Protein AF-0000000083428119 (afdb_homodimer)

Structure (mmCIF, N/CA/C/O backbone):
data_AF-0000000083428119-model_v1
#
loop_
_entity.id
_entity.type
_entity.pdbx_description
1 polymer 'C-type lectin domain-containing protein'
#
loop_
_atom_site.group_PDB
_atom_site.id
_atom_site.type_symbol
_atom_site.label_atom_id
_atom_site.label_alt_id
_atom_site.label_comp_id
_atom_site.label_asym_id
_atom_site.label_entity_id
_atom_site.label_seq_id
_atom_site.pdbx_PDB_ins_code
_atom_site.Cartn_x
_atom_site.Cartn_y
_atom_site.Cartn_z
_atom_site.occupancy
_atom_site.B_iso_or_equiv
_atom_site.auth_seq_id
_atom_site.auth_comp_id
_atom_site.auth_asym_id
_atom_site.auth_atom_id
_atom_site.pdbx_PDB_model_num
ATOM 1 N N . MET A 1 1 ? 47.891 -7.153 -51.39 1 29.44 1 MET A N 1
ATOM 2 C CA . MET A 1 1 ? 46.555 -6.654 -51.075 1 29.44 1 MET A CA 1
ATOM 3 C C . MET A 1 1 ? 46.264 -6.783 -49.584 1 29.44 1 MET A C 1
ATOM 5 O O . MET A 1 1 ? 46.176 -7.895 -49.058 1 29.44 1 MET A O 1
ATOM 9 N N . GLN A 1 2 ? 46.667 -5.809 -48.78 1 27.41 2 GLN A N 1
ATOM 10 C CA . GLN A 1 2 ? 46.741 -5.679 -47.329 1 27.41 2 GLN A CA 1
ATOM 11 C C . GLN A 1 2 ? 45.351 -5.522 -46.718 1 27.41 2 GLN A C 1
ATOM 13 O O . GLN A 1 2 ? 44.6 -4.621 -47.096 1 27.41 2 GLN A O 1
ATOM 18 N N . LEU A 1 3 ? 44.71 -6.566 -46.275 1 24 3 LEU A N 1
ATOM 19 C CA . LEU A 1 3 ? 43.403 -6.64 -45.631 1 24 3 LEU A CA 1
ATOM 20 C C . LEU A 1 3 ? 43.394 -5.847 -44.328 1 24 3 LEU A C 1
ATOM 22 O O . LEU A 1 3 ? 44.191 -6.117 -43.427 1 24 3 LEU A O 1
ATOM 26 N N . ALA A 1 4 ? 43.087 -4.559 -44.446 1 28.58 4 ALA A N 1
ATOM 27 C CA . ALA A 1 4 ? 42.934 -3.679 -43.29 1 28.58 4 ALA A CA 1
ATOM 28 C C . ALA A 1 4 ? 41.959 -4.271 -42.276 1 28.58 4 ALA A C 1
ATOM 30 O O . ALA A 1 4 ? 40.848 -4.669 -42.633 1 28.58 4 ALA A O 1
ATOM 31 N N . ASP A 1 5 ? 42.485 -4.882 -41.256 1 26.41 5 ASP A N 1
ATOM 32 C CA . ASP A 1 5 ? 41.783 -5.447 -40.108 1 26.41 5 ASP A CA 1
ATOM 33 C C . ASP A 1 5 ? 40.985 -4.374 -39.37 1 26.41 5 ASP A C 1
ATOM 35 O O . ASP A 1 5 ? 41.564 -3.464 -38.772 1 26.41 5 ASP A O 1
ATOM 39 N N . PHE A 1 6 ? 39.995 -3.826 -40.019 1 27.94 6 PHE A N 1
ATOM 40 C CA . PHE A 1 6 ? 39.165 -2.865 -39.303 1 27.94 6 PHE A CA 1
ATOM 41 C C . PHE A 1 6 ? 38.643 -3.465 -38.002 1 27.94 6 PHE A C 1
ATOM 43 O O . PHE A 1 6 ? 37.817 -4.38 -38.022 1 27.94 6 PHE A O 1
ATOM 50 N N . GLY A 1 7 ? 39.489 -3.481 -36.994 1 26.85 7 GLY A N 1
ATOM 51 C CA . GLY A 1 7 ? 39.11 -3.807 -35.629 1 26.85 7 GLY A CA 1
ATOM 52 C C . GLY A 1 7 ? 37.923 -3.003 -35.131 1 26.85 7 GLY A C 1
ATOM 53 O O . GLY A 1 7 ? 38.009 -1.782 -34.99 1 26.85 7 GLY A O 1
ATOM 54 N N . MET A 1 8 ? 36.716 -3.285 -35.575 1 27.06 8 MET A N 1
ATOM 55 C CA . MET A 1 8 ? 35.516 -2.622 -35.073 1 27.06 8 MET A CA 1
ATOM 56 C C . MET A 1 8 ? 35.498 -2.611 -33.548 1 27.06 8 MET A C 1
ATOM 58 O O . MET A 1 8 ? 35.528 -3.668 -32.915 1 27.06 8 MET A O 1
ATOM 62 N N . SER A 1 9 ? 36.167 -1.632 -32.943 1 27.92 9 SER A N 1
ATOM 63 C CA . SER A 1 9 ? 36.054 -1.431 -31.502 1 27.92 9 SER A CA 1
ATOM 64 C C . SER A 1 9 ? 34.596 -1.293 -31.077 1 27.92 9 SER A C 1
ATOM 66 O O . SER A 1 9 ? 33.88 -0.418 -31.568 1 27.92 9 SER A O 1
ATOM 68 N N . HIS A 1 10 ? 33.875 -2.395 -30.903 1 27.09 10 HIS A N 1
ATOM 69 C CA . HIS A 1 10 ? 32.561 -2.354 -30.27 1 27.09 10 HIS A CA 1
ATOM 70 C C . HIS A 1 10 ? 32.608 -1.589 -28.952 1 27.09 10 HIS A C 1
ATOM 72 O O . HIS A 1 10 ? 33.193 -2.063 -27.975 1 27.09 10 HIS A O 1
ATOM 78 N N . GLU A 1 11 ? 32.727 -0.294 -29.038 1 27.39 11 GLU A N 1
ATOM 79 C CA . GLU A 1 11 ? 32.546 0.465 -27.805 1 27.39 11 GLU A CA 1
ATOM 80 C C . GLU A 1 11 ? 31.255 0.067 -27.096 1 27.39 11 GLU A C 1
ATOM 82 O O . GLU A 1 11 ? 30.168 0.174 -27.668 1 27.39 11 GLU A O 1
ATOM 87 N N . THR A 1 12 ? 31.313 -0.932 -26.289 1 24.17 12 THR A N 1
ATOM 88 C CA . THR A 1 12 ? 30.21 -1.343 -25.427 1 24.17 12 THR A CA 1
ATOM 89 C C . THR A 1 12 ? 29.671 -0.154 -24.636 1 24.17 12 THR A C 1
ATOM 91 O O . THR A 1 12 ? 30.436 0.578 -24.006 1 24.17 12 THR A O 1
ATOM 94 N N . PRO A 1 13 ? 28.612 0.41 -25.194 1 23.21 13 PRO A N 1
ATOM 95 C CA . PRO A 1 13 ? 28.073 1.582 -24.499 1 23.21 13 PRO A CA 1
ATOM 96 C C . PRO A 1 13 ? 28.064 1.416 -22.981 1 23.21 13 PRO A C 1
ATOM 98 O O . PRO A 1 13 ? 27.918 0.299 -22.48 1 23.21 13 PRO A O 1
ATOM 101 N N . ASN A 1 14 ? 28.881 2.108 -22.331 1 23.51 14 ASN A N 1
ATOM 102 C CA . ASN A 1 14 ? 28.988 2.31 -20.89 1 23.51 14 ASN A CA 1
ATOM 103 C C . ASN A 1 14 ? 27.617 2.484 -20.244 1 23.51 14 ASN A C 1
ATOM 105 O O . ASN A 1 14 ? 26.949 3.498 -20.457 1 23.51 14 ASN A O 1
ATOM 109 N N . LEU A 1 15 ? 26.799 1.426 -20.243 1 21.82 15 LEU A N 1
ATOM 110 C CA . LEU A 1 15 ? 25.507 1.299 -19.576 1 21.82 15 LEU A CA 1
ATOM 111 C C . LEU A 1 15 ? 25.544 1.942 -18.194 1 21.82 15 LEU A C 1
ATOM 113 O O . LEU A 1 15 ? 26.187 1.421 -17.279 1 21.82 15 LEU A O 1
ATOM 117 N N . PHE A 1 16 ? 25.557 3.24 -18.166 1 22.42 16 PHE A N 1
ATOM 118 C CA . PHE A 1 16 ? 25.489 4.088 -16.981 1 22.42 16 PHE A CA 1
ATOM 119 C C . PHE A 1 16 ? 24.343 3.659 -16.074 1 22.42 16 PHE A C 1
ATOM 121 O O . PHE A 1 16 ? 23.18 3.671 -16.485 1 22.42 16 PHE A O 1
ATOM 128 N N . ALA A 1 17 ? 24.484 2.749 -15.216 1 24.67 17 ALA A N 1
ATOM 129 C CA . ALA A 1 17 ? 23.693 2.256 -14.091 1 24.67 17 ALA A CA 1
ATOM 130 C C . ALA A 1 17 ? 23.124 3.411 -13.272 1 24.67 17 ALA A C 1
ATOM 132 O O . ALA A 1 17 ? 23.876 4.184 -12.673 1 24.67 17 ALA A O 1
ATOM 133 N N . GLN A 1 18 ? 22.254 4.215 -13.809 1 25.76 18 GLN A N 1
ATOM 134 C CA . GLN A 1 18 ? 21.637 5.338 -13.111 1 25.76 18 GLN A CA 1
ATOM 135 C C . GLN A 1 18 ? 21.034 4.896 -11.781 1 25.76 18 GLN A C 1
ATOM 137 O O . GLN A 1 18 ? 20.335 3.883 -11.716 1 25.76 18 GLN A O 1
ATOM 142 N N . LYS A 1 19 ? 21.583 5.291 -10.727 1 26.72 19 LYS A N 1
ATOM 143 C CA . LYS A 1 19 ? 21.444 4.989 -9.305 1 26.72 19 LYS A CA 1
ATOM 144 C C . LYS A 1 19 ? 20.011 5.214 -8.832 1 26.72 19 LYS A C 1
ATOM 146 O O . LYS A 1 19 ? 19.524 6.346 -8.824 1 26.72 19 LYS A O 1
ATOM 151 N N . ASN A 1 20 ? 19.02 4.612 -9.411 1 28.17 20 ASN A N 1
ATOM 152 C CA . ASN A 1 20 ? 17.634 4.673 -8.959 1 28.17 20 ASN A CA 1
ATOM 153 C C . ASN A 1 20 ? 17.533 4.544 -7.442 1 28.17 20 ASN A C 1
ATOM 155 O O . ASN A 1 20 ? 18.056 3.593 -6.859 1 28.17 20 ASN A O 1
ATOM 159 N N . ASP A 1 21 ? 17.55 5.656 -6.847 1 30.46 21 ASP A N 1
ATOM 160 C CA . ASP A 1 21 ? 17.631 5.895 -5.409 1 30.46 21 ASP A CA 1
ATOM 161 C C . ASP A 1 21 ? 16.692 4.965 -4.644 1 30.46 21 ASP A C 1
ATOM 163 O O . ASP A 1 21 ? 16.409 5.192 -3.466 1 30.46 21 ASP A O 1
ATOM 167 N N . LEU A 1 22 ? 15.661 4.342 -5.168 1 32.51 22 LEU A N 1
ATOM 168 C CA . LEU A 1 22 ? 14.725 3.502 -4.427 1 32.51 22 LEU A CA 1
ATOM 169 C C . LEU A 1 22 ? 15.47 2.511 -3.539 1 32.51 22 LEU A C 1
ATOM 171 O O . LEU A 1 22 ? 15.005 2.18 -2.446 1 32.51 22 LEU A O 1
ATOM 175 N N . GLY A 1 23 ? 16.336 1.591 -4.115 1 34.39 23 GLY A N 1
ATOM 176 C CA . GLY A 1 23 ? 16.514 0.322 -3.428 1 34.39 23 GLY A CA 1
ATOM 177 C C . GLY A 1 23 ? 17.367 0.434 -2.179 1 34.39 23 GLY A C 1
ATOM 178 O O . GLY A 1 23 ? 18.499 -0.054 -2.147 1 34.39 23 GLY A O 1
ATOM 179 N N . LYS A 1 24 ? 17.66 1.569 -1.614 1 37.86 24 LYS A N 1
ATOM 180 C CA . LYS A 1 24 ? 18.426 1.319 -0.397 1 37.86 24 LYS A CA 1
ATOM 181 C C . LYS A 1 24 ? 17.619 0.492 0.6 1 37.86 24 LYS A C 1
ATOM 183 O O . LYS A 1 24 ? 16.447 0.779 0.848 1 37.86 24 LYS A O 1
ATOM 188 N N . CYS A 1 25 ? 17.743 -0.799 0.546 1 45.62 25 CYS A N 1
ATOM 189 C CA . CYS A 1 25 ? 17.169 -1.472 1.706 1 45.62 25 CYS A CA 1
ATOM 190 C C . CYS A 1 25 ? 17.474 -0.705 2.987 1 45.62 25 CYS A C 1
ATOM 192 O O . CYS A 1 25 ? 18.64 -0.515 3.339 1 45.62 25 CYS A O 1
ATOM 194 N N . VAL A 1 26 ? 16.854 0.504 3.23 1 42.66 26 VAL A N 1
ATOM 195 C CA . VAL A 1 26 ? 17.206 1.087 4.521 1 42.66 26 VAL A CA 1
ATOM 196 C C . VAL A 1 26 ? 17.645 -0.014 5.483 1 42.66 26 VAL A C 1
ATOM 198 O O . VAL A 1 26 ? 18.78 -0.492 5.414 1 42.66 26 VAL A O 1
ATOM 201 N N . SER A 1 27 ? 16.613 -0.214 6.589 1 41.93 27 SER A N 1
ATOM 202 C CA . SER A 1 27 ? 16.998 -1.072 7.705 1 41.93 27 SER A CA 1
ATOM 203 C C . SER A 1 27 ? 17.503 -2.425 7.214 1 41.93 27 SER A C 1
ATOM 205 O O . SER A 1 27 ? 17.634 -2.644 6.008 1 41.93 27 SER A O 1
ATOM 207 N N . SER A 1 28 ? 16.938 -3.586 8.037 1 48.4 28 SER A N 1
ATOM 208 C CA . SER A 1 28 ? 17.569 -4.895 8.176 1 48.4 28 SER A CA 1
ATOM 209 C C . SER A 1 28 ? 17.362 -5.743 6.926 1 48.4 28 SER A C 1
ATOM 211 O O . SER A 1 28 ? 16.28 -6.298 6.717 1 48.4 28 SER A O 1
ATOM 213 N N . CYS A 1 29 ? 17.935 -5.321 5.795 1 59.14 29 CYS A N 1
ATOM 214 C CA . CYS A 1 29 ? 18.085 -6.258 4.688 1 59.14 29 CYS A CA 1
ATOM 215 C C . CYS A 1 29 ? 18.152 -7.694 5.195 1 59.14 29 CYS A C 1
ATOM 217 O O . CYS A 1 29 ? 18.047 -8.639 4.411 1 59.14 29 CYS A O 1
ATOM 219 N N . GLY A 1 30 ? 18.261 -7.629 6.48 1 68.46 30 GLY A N 1
ATOM 220 C CA . GLY A 1 30 ? 18.425 -8.957 7.05 1 68.46 30 GLY A CA 1
ATOM 221 C C . GLY A 1 30 ? 17.183 -9.819 6.921 1 68.46 30 GLY A C 1
ATOM 222 O O . GLY A 1 30 ? 17.271 -11.049 6.93 1 68.46 30 GLY A O 1
ATOM 223 N N . ASP A 1 31 ? 16.069 -9.132 6.641 1 81.49 31 ASP A N 1
ATOM 224 C CA . ASP A 1 31 ? 14.829 -9.894 6.532 1 81.49 31 ASP A CA 1
ATOM 225 C C . ASP A 1 31 ? 14.621 -10.405 5.108 1 81.49 31 ASP A C 1
ATOM 227 O O . ASP A 1 31 ? 13.657 -11.122 4.835 1 81.49 31 ASP A O 1
ATOM 231 N N . PHE A 1 32 ? 15.54 -10.05 4.3 1 89.63 32 PHE A N 1
ATOM 232 C CA . PHE A 1 32 ? 15.428 -10.442 2.9 1 89.63 32 PHE A CA 1
ATOM 233 C C . PHE A 1 32 ? 16.605 -11.316 2.486 1 89.63 32 PHE A C 1
ATOM 235 O O . PHE A 1 32 ? 17.575 -10.826 1.904 1 89.63 32 PHE A O 1
ATOM 242 N N . PRO A 1 33 ? 16.466 -12.589 2.614 1 88.83 33 PRO A N 1
ATOM 243 C CA . PRO A 1 33 ? 17.619 -13.487 2.52 1 88.83 33 PRO A CA 1
ATOM 244 C C . PRO A 1 33 ? 17.994 -13.817 1.077 1 88.83 33 PRO A C 1
ATOM 246 O O . PRO A 1 33 ? 19.069 -14.367 0.824 1 88.83 33 PRO A O 1
ATOM 249 N N . ILE A 1 34 ? 17.139 -13.545 0.123 1 89.68 34 ILE A N 1
ATOM 250 C CA . ILE A 1 34 ? 17.406 -13.939 -1.256 1 89.68 34 ILE A CA 1
ATOM 251 C C . ILE A 1 34 ? 17.805 -12.713 -2.075 1 89.68 34 ILE A C 1
ATOM 253 O O . ILE A 1 34 ? 17.069 -11.725 -2.124 1 89.68 34 ILE A O 1
ATOM 257 N N . LYS A 1 35 ? 18.891 -12.779 -2.688 1 86.21 35 LYS A N 1
ATOM 258 C CA . LYS A 1 35 ? 19.341 -11.681 -3.539 1 86.21 35 LYS A CA 1
ATOM 259 C C . LYS A 1 35 ? 19.305 -12.078 -5.012 1 86.21 35 LYS A C 1
ATOM 261 O O . LYS A 1 35 ? 19.843 -13.119 -5.393 1 86.21 35 LYS A O 1
ATOM 266 N N . ILE A 1 36 ? 18.641 -11.343 -5.756 1 83.51 36 ILE A N 1
ATOM 267 C CA . ILE A 1 36 ? 18.627 -11.497 -7.207 1 83.51 36 ILE A CA 1
ATOM 268 C C . ILE A 1 36 ? 18.879 -10.145 -7.872 1 83.51 36 ILE A C 1
ATOM 270 O O . ILE A 1 36 ? 18.042 -9.243 -7.793 1 83.51 36 ILE A O 1
ATOM 274 N N . GLY A 1 37 ? 20.076 -9.993 -8.489 1 80.56 37 GLY A N 1
ATOM 275 C CA . GLY A 1 37 ? 20.426 -8.686 -9.021 1 80.56 37 GLY A CA 1
ATOM 276 C C . GLY A 1 37 ? 20.506 -7.61 -7.954 1 80.56 37 GLY A C 1
ATOM 277 O O . GLY A 1 37 ? 21.198 -7.777 -6.947 1 80.56 37 GLY A O 1
ATOM 278 N N . SER A 1 38 ? 19.786 -6.565 -8.21 1 80.52 38 SER A N 1
ATOM 279 C CA . SER A 1 38 ? 19.846 -5.439 -7.283 1 80.52 38 SER A CA 1
ATOM 280 C C . SER A 1 38 ? 18.665 -5.453 -6.319 1 80.52 38 SER A C 1
ATOM 282 O O . SER A 1 38 ? 18.399 -4.459 -5.64 1 80.52 38 SER A O 1
ATOM 284 N N . LYS A 1 39 ? 17.997 -6.613 -6.289 1 86.72 39 LYS A N 1
ATOM 285 C CA . LYS A 1 39 ? 16.83 -6.712 -5.418 1 86.72 39 LYS A CA 1
ATOM 286 C C . LYS A 1 39 ? 16.998 -7.835 -4.398 1 86.72 39 LYS A C 1
ATOM 288 O O . LYS A 1 39 ? 17.668 -8.833 -4.671 1 86.72 39 LYS A O 1
ATOM 293 N N . LEU A 1 40 ? 16.464 -7.625 -3.285 1 90.69 40 LEU A N 1
ATOM 294 C CA . LEU A 1 40 ? 16.361 -8.634 -2.237 1 90.69 40 LEU A CA 1
ATOM 295 C C . LEU A 1 40 ? 14.928 -9.142 -2.111 1 90.69 40 LEU A C 1
ATOM 297 O O . LEU A 1 40 ? 13.977 -8.391 -2.334 1 90.69 40 LEU A O 1
ATOM 301 N N . TYR A 1 41 ? 14.861 -10.43 -1.718 1 93.44 41 TYR A N 1
ATOM 302 C CA . TYR A 1 41 ? 13.53 -11.027 -1.676 1 93.44 41 TYR A CA 1
ATOM 303 C C . TYR A 1 41 ? 13.325 -11.811 -0.386 1 93.44 41 TYR A C 1
ATOM 305 O O . TYR A 1 41 ? 14.275 -12.372 0.165 1 93.44 41 TYR A O 1
ATOM 313 N N . LYS A 1 42 ? 12.171 -11.765 0.052 1 94.71 42 LYS A N 1
ATOM 314 C CA . LYS A 1 42 ? 11.646 -12.667 1.074 1 94.71 42 LYS A CA 1
ATOM 315 C C . LYS A 1 42 ? 10.399 -13.393 0.579 1 94.71 42 LYS A C 1
ATOM 317 O O . LYS A 1 42 ? 9.419 -12.756 0.184 1 94.71 42 LYS A O 1
ATOM 322 N N . ILE A 1 43 ? 10.464 -14.692 0.535 1 95.64 43 ILE A N 1
ATOM 323 C CA . ILE A 1 43 ? 9.358 -15.525 0.075 1 95.64 43 ILE A CA 1
ATOM 324 C C . ILE A 1 43 ? 8.716 -16.235 1.264 1 95.64 43 ILE A C 1
ATOM 326 O O . ILE A 1 43 ? 9.37 -17.022 1.952 1 95.64 43 ILE A O 1
ATOM 330 N N . GLU A 1 44 ? 7.477 -15.941 1.58 1 96.26 44 GLU A N 1
ATOM 331 C CA . GLU A 1 44 ? 6.766 -16.52 2.716 1 96.26 44 GLU A CA 1
ATOM 332 C C . GLU A 1 44 ? 5.817 -17.627 2.266 1 96.26 44 GLU A C 1
ATOM 334 O O . GLU A 1 44 ? 4.787 -17.354 1.645 1 96.26 44 GLU A O 1
ATOM 339 N N . THR A 1 45 ? 6.186 -18.845 2.579 1 94.69 45 THR A N 1
ATOM 340 C CA . THR A 1 45 ? 5.391 -19.997 2.169 1 94.69 45 THR A CA 1
ATOM 341 C C . THR A 1 45 ? 4.802 -20.708 3.384 1 94.69 45 THR A C 1
ATOM 343 O O . THR A 1 45 ? 4.012 -21.643 3.241 1 94.69 45 THR A O 1
ATOM 346 N N . LYS A 1 46 ? 5.121 -20.275 4.547 1 93.74 46 LYS A N 1
ATOM 347 C CA . LYS A 1 46 ? 4.671 -20.946 5.763 1 93.74 46 LYS A CA 1
ATOM 348 C C . LYS A 1 46 ? 3.42 -20.28 6.327 1 93.74 46 LYS A C 1
ATOM 350 O O . LYS A 1 46 ? 2.628 -20.922 7.021 1 93.74 46 LYS A O 1
ATOM 355 N N . LEU A 1 47 ? 3.306 -19.013 6.159 1 95.1 47 LEU A N 1
ATOM 356 C CA . LEU A 1 47 ? 2.163 -18.258 6.66 1 95.1 47 LEU A CA 1
ATOM 357 C C . LEU A 1 47 ? 1.368 -17.649 5.51 1 95.1 47 LEU A C 1
ATOM 359 O O . LEU A 1 47 ? 1.846 -16.736 4.834 1 95.1 47 LEU A O 1
ATOM 363 N N . LYS A 1 48 ? 0.218 -18.094 5.303 1 98.12 48 LYS A N 1
ATOM 364 C CA . LYS A 1 48 ? -0.656 -17.549 4.269 1 98.12 48 LYS A CA 1
ATOM 365 C C . LYS A 1 48 ? -1.445 -16.351 4.79 1 98.12 48 LYS A C 1
ATOM 367 O O . LYS A 1 48 ? -1.913 -16.358 5.931 1 98.12 48 LYS A O 1
ATOM 372 N N . GLU A 1 49 ? -1.534 -15.36 4.01 1 98.66 49 GLU A N 1
ATOM 373 C CA . GLU A 1 49 ? -2.206 -14.127 4.406 1 98.66 49 GLU A CA 1
ATOM 374 C C . GLU A 1 49 ? -3.088 -13.593 3.281 1 98.66 49 GLU A C 1
ATOM 376 O O . GLU A 1 49 ? -2.902 -13.951 2.116 1 98.66 49 GLU A O 1
ATOM 381 N N . ASN A 1 50 ? -4.116 -12.739 3.675 1 98.87 50 ASN A N 1
ATOM 382 C CA . ASN A 1 50 ? -4.808 -11.977 2.641 1 98.87 50 ASN A CA 1
ATOM 383 C C . ASN A 1 50 ? -3.911 -10.894 2.049 1 98.87 50 ASN A C 1
ATOM 385 O O . ASN A 1 50 ? -2.796 -10.676 2.525 1 98.87 50 ASN A O 1
ATOM 389 N N . TRP A 1 51 ? -4.323 -10.275 1.01 1 98.92 51 TRP A N 1
ATOM 390 C CA . TRP A 1 51 ? -3.474 -9.367 0.247 1 98.92 51 TRP A CA 1
ATOM 391 C C . TRP A 1 51 ? -3 -8.207 1.115 1 98.92 51 TRP A C 1
ATOM 393 O O . TRP A 1 51 ? -1.832 -7.813 1.053 1 98.92 51 TRP A O 1
ATOM 403 N N . PHE A 1 52 ? -3.874 -7.679 1.956 1 98.9 52 PHE A N 1
ATOM 404 C CA . PHE A 1 52 ? -3.566 -6.52 2.785 1 98.9 52 PHE A CA 1
ATOM 405 C C . PHE A 1 52 ? -2.545 -6.877 3.859 1 98.9 52 PHE A C 1
ATOM 407 O O . PHE A 1 52 ? -1.599 -6.125 4.098 1 98.9 52 PHE A O 1
ATOM 414 N N . SER A 1 53 ? -2.8 -8.014 4.471 1 98.82 53 SER A N 1
ATOM 415 C CA . SER A 1 53 ? -1.868 -8.491 5.487 1 98.82 53 SER A CA 1
ATOM 416 C C . SER A 1 53 ? -0.492 -8.767 4.889 1 98.82 53 SER A C 1
ATOM 418 O O . SER A 1 53 ? 0.531 -8.475 5.511 1 98.82 53 SER A O 1
ATOM 420 N N . ALA A 1 54 ? -0.495 -9.315 3.723 1 98.89 54 ALA A N 1
ATOM 421 C CA . ALA A 1 54 ? 0.768 -9.55 3.027 1 98.89 54 ALA A CA 1
ATOM 422 C C . ALA A 1 54 ? 1.504 -8.238 2.769 1 98.89 54 ALA A C 1
ATOM 424 O O . ALA A 1 54 ? 2.711 -8.141 3.001 1 98.89 54 ALA A O 1
ATOM 425 N N . ALA A 1 55 ? 0.768 -7.246 2.274 1 98.59 55 ALA A N 1
ATOM 426 C CA . ALA A 1 55 ? 1.361 -5.936 2.018 1 98.59 55 ALA A CA 1
ATOM 427 C C . ALA A 1 55 ? 1.93 -5.331 3.298 1 98.59 55 ALA A C 1
ATOM 429 O O . ALA A 1 55 ? 3.04 -4.793 3.297 1 98.59 55 ALA A O 1
ATOM 430 N N . GLU A 1 56 ? 1.209 -5.436 4.35 1 97.8 56 GLU A N 1
ATOM 431 C CA . GLU A 1 56 ? 1.651 -4.904 5.636 1 97.8 56 GLU A CA 1
ATOM 432 C C . GLU A 1 56 ? 2.897 -5.629 6.135 1 97.8 56 GLU A C 1
ATOM 434 O O . GLU A 1 56 ? 3.823 -5 6.651 1 97.8 56 GLU A O 1
ATOM 439 N N . SER A 1 57 ? 2.909 -6.932 6.039 1 96.98 57 SER A N 1
ATOM 440 C CA . SER A 1 57 ? 4.062 -7.713 6.476 1 96.98 57 SER A CA 1
ATOM 441 C C . SER A 1 57 ? 5.322 -7.311 5.717 1 96.98 57 SER A C 1
ATOM 443 O O . SER A 1 57 ? 6.386 -7.14 6.316 1 96.98 57 SER A O 1
ATOM 445 N N . CYS A 1 58 ? 5.174 -7.161 4.412 1 96.42 58 CYS A N 1
ATOM 446 C CA . CYS A 1 58 ? 6.33 -6.758 3.62 1 96.42 58 CYS A CA 1
ATOM 447 C C . CYS A 1 58 ? 6.827 -5.38 4.042 1 96.42 58 CYS A C 1
ATOM 449 O O . CYS A 1 58 ? 8.034 -5.149 4.122 1 96.42 58 CYS A O 1
ATOM 451 N N . ARG A 1 59 ? 5.935 -4.485 4.305 1 94.43 59 ARG A N 1
ATOM 452 C CA . ARG A 1 59 ? 6.325 -3.148 4.739 1 94.43 59 ARG A CA 1
ATOM 453 C C . ARG A 1 59 ? 7.023 -3.195 6.095 1 94.43 59 ARG A C 1
ATOM 455 O O . ARG A 1 59 ? 8.007 -2.486 6.317 1 94.43 59 ARG A O 1
ATOM 462 N N . ARG A 1 60 ? 6.472 -4.021 6.931 1 93.24 60 ARG A N 1
ATOM 463 C CA . ARG A 1 60 ? 7.053 -4.175 8.26 1 93.24 60 ARG A CA 1
ATOM 464 C C . ARG A 1 60 ? 8.519 -4.588 8.173 1 93.24 60 ARG A C 1
ATOM 466 O O . ARG A 1 60 ? 9.337 -4.17 8.995 1 93.24 60 ARG A O 1
ATOM 473 N N . TRP A 1 61 ? 8.832 -5.311 7.181 1 91.67 61 TRP A N 1
ATOM 474 C CA . TRP A 1 61 ? 10.202 -5.787 7.015 1 91.67 61 TRP A CA 1
ATOM 475 C C . TRP A 1 61 ? 11.036 -4.782 6.227 1 91.67 61 TRP A C 1
ATOM 477 O O . TRP A 1 61 ? 12.225 -5.005 5.988 1 91.67 61 TRP A O 1
ATOM 487 N N . GLY A 1 62 ? 10.436 -3.73 5.794 1 88.63 62 GLY A N 1
ATOM 488 C CA . GLY A 1 62 ? 11.178 -2.677 5.12 1 88.63 62 GLY A CA 1
ATOM 489 C C . GLY A 1 62 ? 11.122 -2.782 3.608 1 88.63 62 GLY A C 1
ATOM 490 O O . GLY A 1 62 ? 11.859 -2.088 2.904 1 88.63 62 GLY A O 1
ATOM 491 N N . GLY A 1 63 ? 10.256 -3.617 3.129 1 92.94 63 GLY A N 1
ATOM 492 C CA . GLY A 1 63 ? 10.096 -3.808 1.696 1 92.94 63 GLY A CA 1
ATOM 493 C C . GLY A 1 63 ? 8.663 -3.641 1.228 1 92.94 63 GLY A C 1
ATOM 494 O O . GLY A 1 63 ? 7.894 -2.885 1.825 1 92.94 63 GLY A O 1
ATOM 495 N N . TYR A 1 64 ? 8.388 -4.296 0.054 1 94.98 64 TYR A N 1
ATOM 496 C CA . TYR A 1 64 ? 7.079 -4.222 -0.585 1 94.98 64 TYR A CA 1
ATOM 497 C C . TYR A 1 64 ? 6.685 -5.569 -1.179 1 94.98 64 TYR A C 1
ATOM 499 O O . TYR A 1 64 ? 7.546 -6.405 -1.462 1 94.98 64 TYR A O 1
ATOM 507 N N . LEU A 1 65 ? 5.392 -5.691 -1.325 1 97.41 65 LEU A N 1
ATOM 508 C CA . LEU A 1 65 ? 4.978 -6.798 -2.18 1 97.41 65 LEU A CA 1
ATOM 509 C C . LEU A 1 65 ? 5.663 -6.722 -3.54 1 97.41 65 LEU A C 1
ATOM 511 O O . LEU A 1 65 ? 5.952 -5.629 -4.034 1 97.41 65 LEU A O 1
ATOM 515 N N . LEU A 1 66 ? 5.831 -7.808 -4.06 1 97.27 66 LEU A N 1
ATOM 516 C CA . LEU A 1 66 ? 6.615 -7.957 -5.282 1 97.27 66 LEU A CA 1
ATOM 517 C C . LEU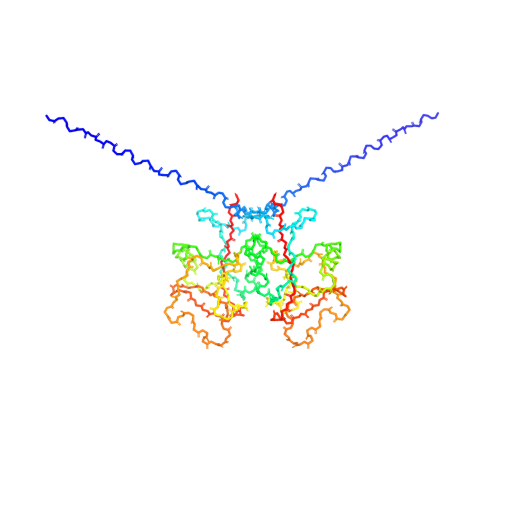 A 1 66 ? 6.023 -7.121 -6.412 1 97.27 66 LEU A C 1
ATOM 519 O O . LEU A 1 66 ? 4.826 -7.207 -6.693 1 97.27 66 LEU A O 1
ATOM 523 N N . ASN A 1 67 ? 6.791 -6.304 -6.968 1 97.04 67 ASN A N 1
ATOM 524 C CA . ASN A 1 67 ? 6.575 -5.59 -8.222 1 97.04 67 ASN A CA 1
ATOM 525 C C . ASN A 1 67 ? 7.359 -6.22 -9.369 1 97.04 67 ASN A C 1
ATOM 527 O O . ASN A 1 67 ? 8.577 -6.054 -9.459 1 97.04 67 ASN A O 1
ATOM 531 N N . ILE A 1 68 ? 6.657 -6.906 -10.236 1 97.27 68 ILE A N 1
ATOM 532 C CA . ILE A 1 68 ? 7.32 -7.73 -11.241 1 97.27 68 ILE A CA 1
ATOM 533 C C . ILE A 1 68 ? 7.901 -6.839 -12.336 1 97.27 68 ILE A C 1
ATOM 535 O O . ILE A 1 68 ? 7.181 -6.047 -12.948 1 97.27 68 ILE A O 1
ATOM 539 N N . GLU A 1 69 ? 9.154 -7.096 -12.629 1 95.52 69 GLU A N 1
ATOM 540 C CA . GLU A 1 69 ? 9.822 -6.201 -13.569 1 95.52 69 GLU A CA 1
ATOM 541 C C . GLU A 1 69 ? 10.237 -6.942 -14.837 1 95.52 69 GLU A C 1
ATOM 543 O O . GLU A 1 69 ? 10.544 -6.318 -15.855 1 95.52 69 GLU A O 1
ATOM 548 N N . SER A 1 70 ? 10.272 -8.257 -14.763 1 95.26 70 SER A N 1
ATOM 549 C CA . SER A 1 70 ? 10.722 -9.012 -15.927 1 95.26 70 SER A CA 1
ATOM 550 C C . SER A 1 70 ? 10.202 -10.445 -15.892 1 95.26 70 SER A C 1
ATOM 552 O O . SER A 1 70 ? 9.77 -10.929 -14.843 1 95.26 70 SER A O 1
ATOM 554 N N . ALA A 1 71 ? 10.27 -11.086 -17.054 1 95.79 71 ALA A N 1
ATOM 555 C CA . ALA A 1 71 ? 9.878 -12.488 -17.166 1 95.79 71 ALA A CA 1
ATOM 556 C C . ALA A 1 71 ? 10.768 -13.378 -16.303 1 95.79 71 ALA A C 1
ATOM 558 O O . ALA A 1 71 ? 10.285 -14.315 -15.664 1 95.79 71 ALA A O 1
ATOM 559 N N . THR A 1 72 ? 12.041 -13.071 -16.264 1 94.63 72 THR A N 1
ATOM 560 C CA . TH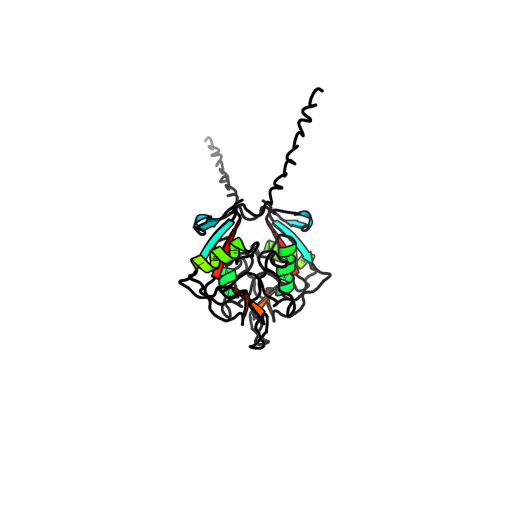R A 1 72 ? 12.991 -13.855 -15.482 1 94.63 72 THR A CA 1
ATOM 561 C C . THR A 1 72 ? 12.656 -13.785 -13.995 1 94.63 72 THR A C 1
ATOM 563 O O . THR A 1 72 ? 12.723 -14.794 -13.29 1 94.63 72 THR A O 1
ATOM 566 N N . GLU A 1 73 ? 12.317 -12.656 -13.541 1 94.38 73 GLU A N 1
ATOM 567 C CA . GLU A 1 73 ? 11.986 -12.441 -12.135 1 94.38 73 GLU A CA 1
ATOM 568 C C . GLU A 1 73 ? 10.822 -13.326 -11.7 1 94.38 73 GLU A C 1
ATOM 570 O O . GLU A 1 73 ? 10.917 -14.038 -10.698 1 94.38 73 GLU A O 1
ATOM 575 N N . ILE A 1 74 ? 9.732 -13.348 -12.473 1 94.55 74 ILE A N 1
ATOM 576 C CA . ILE A 1 74 ? 8.542 -14.097 -12.084 1 94.55 74 ILE A CA 1
ATOM 577 C C . ILE A 1 74 ? 8.809 -15.595 -12.216 1 94.55 74 ILE A C 1
ATOM 579 O O . ILE A 1 74 ? 8.309 -16.393 -11.42 1 94.55 74 ILE A O 1
ATOM 583 N N . GLU A 1 75 ? 9.556 -15.955 -13.239 1 94.49 75 GLU A N 1
ATOM 584 C CA . GLU A 1 75 ? 9.909 -17.363 -13.39 1 94.49 75 GLU A CA 1
ATOM 585 C C . GLU A 1 75 ? 10.694 -17.869 -12.183 1 94.49 75 GLU A C 1
ATOM 587 O O . GLU A 1 75 ? 10.462 -18.983 -11.707 1 94.49 75 GLU A O 1
ATOM 592 N N . LEU A 1 76 ? 11.566 -17.091 -11.695 1 94.02 76 LEU A N 1
ATOM 593 C CA . LEU A 1 76 ? 12.356 -17.451 -10.523 1 94.02 76 LEU A CA 1
ATOM 594 C C . LEU A 1 76 ? 11.469 -17.583 -9.289 1 94.02 76 LEU A C 1
ATOM 596 O O . LEU A 1 76 ? 11.619 -18.527 -8.51 1 94.02 76 LEU A O 1
ATOM 600 N N . MET A 1 77 ? 10.548 -16.694 -9.062 1 94.82 77 MET A N 1
ATOM 601 C CA . MET A 1 77 ? 9.667 -16.744 -7.899 1 94.82 77 MET A CA 1
ATOM 602 C C . MET A 1 77 ? 8.778 -17.982 -7.943 1 94.82 77 MET A C 1
ATOM 604 O O . MET A 1 77 ? 8.56 -18.632 -6.919 1 94.82 77 MET A O 1
ATOM 608 N N . VAL A 1 78 ? 8.249 -18.247 -9.112 1 95.16 78 VAL A N 1
ATOM 609 C CA . VAL A 1 78 ? 7.397 -19.417 -9.292 1 95.16 78 VAL A CA 1
ATOM 610 C C . VAL A 1 78 ? 8.181 -20.684 -8.958 1 95.16 78 VAL A C 1
ATOM 612 O O . VAL A 1 78 ? 7.658 -21.592 -8.306 1 95.16 78 VAL A O 1
ATOM 615 N N . SER A 1 79 ? 9.414 -20.698 -9.372 1 93.88 79 SER A N 1
ATOM 616 C CA . SER A 1 79 ? 10.26 -21.854 -9.094 1 93.88 79 SER A CA 1
ATOM 617 C C . SER A 1 79 ? 10.512 -22.008 -7.598 1 93.88 79 SER A C 1
ATOM 619 O O . SER A 1 79 ? 10.38 -23.105 -7.051 1 93.88 79 SER A O 1
ATOM 621 N N . ILE A 1 80 ? 10.785 -20.944 -6.89 1 91.76 80 ILE A N 1
ATOM 622 C CA . ILE A 1 80 ? 11.13 -20.978 -5.473 1 91.76 80 ILE A CA 1
ATOM 623 C C . ILE A 1 80 ? 9.9 -21.357 -4.651 1 91.76 80 ILE A C 1
ATOM 625 O O . ILE A 1 80 ? 10.012 -22.059 -3.643 1 91.76 80 ILE A O 1
ATOM 629 N N . THR A 1 81 ? 8.74 -20.91 -5.053 1 93.51 81 THR A N 1
ATOM 630 C CA . THR A 1 81 ? 7.505 -21.177 -4.325 1 93.51 81 THR A CA 1
ATOM 631 C C . THR A 1 81 ? 6.949 -22.551 -4.686 1 93.51 81 THR A C 1
ATOM 633 O O . THR A 1 81 ? 5.849 -22.913 -4.264 1 93.51 81 THR A O 1
ATOM 636 N N . ASN A 1 82 ? 7.695 -23.296 -5.505 1 93.34 82 ASN A N 1
ATOM 637 C CA . ASN A 1 82 ? 7.249 -24.596 -5.993 1 93.34 82 ASN A CA 1
ATOM 638 C C . ASN A 1 82 ? 5.9 -24.497 -6.699 1 93.34 82 ASN A C 1
ATOM 640 O O . ASN A 1 82 ? 4.997 -25.292 -6.435 1 93.34 82 ASN A O 1
ATOM 644 N N . SER A 1 83 ? 5.748 -23.375 -7.429 1 89.39 83 SER A N 1
ATOM 645 C CA . SER A 1 83 ? 4.609 -23.151 -8.313 1 89.39 83 SER A CA 1
ATOM 646 C C . SER A 1 83 ? 3.338 -22.872 -7.517 1 89.39 83 SER A C 1
ATOM 648 O O . SER A 1 83 ? 2.237 -22.881 -8.071 1 89.39 83 SER A O 1
ATOM 650 N N . ASP A 1 84 ? 3.478 -22.728 -6.174 1 96.18 84 ASP A N 1
ATOM 651 C CA . ASP A 1 84 ? 2.321 -22.333 -5.377 1 96.18 84 ASP A CA 1
ATOM 652 C C . ASP A 1 84 ? 1.914 -20.892 -5.676 1 96.18 84 ASP A C 1
ATOM 654 O O . ASP A 1 84 ? 2.734 -20.091 -6.129 1 96.18 84 ASP A O 1
ATOM 658 N N . ARG A 1 85 ? 0.655 -20.617 -5.464 1 98.29 85 ARG A N 1
ATOM 659 C CA . ARG A 1 85 ? 0.128 -19.273 -5.68 1 98.29 85 ARG A CA 1
ATOM 660 C C . ARG A 1 85 ? 0.652 -18.303 -4.626 1 98.29 85 ARG A C 1
ATOM 662 O O . ARG A 1 85 ? 0.774 -18.66 -3.453 1 98.29 85 ARG A O 1
ATOM 669 N N . PHE A 1 86 ? 0.95 -17.053 -5.09 1 98.78 86 PHE A N 1
ATOM 670 C CA . PHE A 1 86 ? 1.42 -16.046 -4.146 1 98.78 86 PHE A CA 1
ATOM 671 C C . PHE A 1 86 ? 0.963 -14.654 -4.567 1 98.78 86 PHE A C 1
ATOM 673 O O . PHE A 1 86 ? 0.732 -14.403 -5.752 1 98.78 86 PHE A O 1
ATOM 680 N N . TRP A 1 87 ? 0.819 -13.77 -3.583 1 98.89 87 TRP A N 1
ATOM 681 C CA . TRP A 1 87 ? 0.404 -12.393 -3.828 1 98.89 87 TRP A CA 1
ATOM 682 C C . TRP A 1 87 ? 1.54 -11.584 -4.447 1 98.89 87 TRP A C 1
ATOM 684 O O . TRP A 1 87 ? 2.702 -11.743 -4.067 1 98.89 87 TRP A O 1
ATOM 694 N N . VAL A 1 88 ? 1.186 -10.692 -5.37 1 98.8 88 VAL A N 1
ATOM 695 C CA . VAL A 1 88 ? 2.053 -9.635 -5.878 1 98.8 88 VAL A CA 1
ATOM 696 C C . VAL A 1 88 ? 1.412 -8.273 -5.624 1 98.8 88 VAL A C 1
ATOM 698 O O . VAL A 1 88 ? 0.323 -8.189 -5.052 1 98.8 88 VAL A O 1
ATOM 701 N N . SER A 1 89 ? 2.048 -7.232 -6.049 1 98.68 89 SER A N 1
ATOM 702 C CA . SER A 1 89 ? 1.713 -5.909 -5.534 1 98.68 89 SER A CA 1
ATOM 703 C C . SER A 1 89 ? 0.538 -5.302 -6.293 1 98.68 89 SER A C 1
ATOM 705 O O . SER A 1 89 ? -0.059 -4.321 -5.843 1 98.68 89 SER A O 1
ATOM 707 N N . ALA A 1 90 ? 0.118 -5.795 -7.416 1 98.82 90 ALA A N 1
ATOM 708 C CA . ALA A 1 90 ? -0.893 -5.172 -8.266 1 98.82 90 ALA A CA 1
ATOM 709 C C . ALA A 1 90 ? -2.296 -5.41 -7.715 1 98.82 90 ALA A C 1
ATOM 711 O O . ALA A 1 90 ? -2.583 -6.478 -7.17 1 98.82 90 ALA A O 1
ATOM 712 N N . ASN A 1 91 ? -3.14 -4.446 -7.819 1 98.86 91 ASN A N 1
ATOM 713 C CA . ASN A 1 91 ? -4.56 -4.486 -7.489 1 98.86 91 ASN A CA 1
ATOM 714 C C . ASN A 1 91 ? -5.348 -3.443 -8.277 1 98.86 91 ASN A C 1
ATOM 716 O O . ASN A 1 91 ? -4.761 -2.583 -8.936 1 98.86 91 ASN A O 1
ATOM 720 N N . CYS A 1 92 ? -6.617 -3.542 -8.281 1 98.85 92 CYS A N 1
ATOM 721 C CA . CYS A 1 92 ? -7.431 -2.552 -8.979 1 98.85 92 CYS A CA 1
ATOM 722 C C . CYS A 1 92 ? -8.484 -1.96 -8.05 1 98.85 92 CYS A C 1
ATOM 724 O O . CYS A 1 92 ? -9.605 -1.678 -8.476 1 98.85 92 CYS A O 1
ATOM 726 N N . LEU A 1 93 ? -8.152 -1.805 -6.793 1 98.69 93 LEU A N 1
ATOM 727 C CA . LEU A 1 93 ? -9.047 -1.301 -5.757 1 98.69 93 LEU A CA 1
ATOM 728 C C . LEU A 1 93 ? -9.342 0.181 -5.967 1 98.69 93 LEU A C 1
ATOM 730 O O . LEU A 1 93 ? -10.432 0.654 -5.639 1 98.69 93 LEU A O 1
ATOM 734 N N . ALA A 1 94 ? -8.331 0.896 -6.49 1 98.68 94 ALA A N 1
ATOM 735 C CA . ALA A 1 94 ? -8.495 2.325 -6.745 1 98.68 94 ALA A CA 1
ATOM 736 C C . ALA A 1 94 ? -9.504 2.57 -7.863 1 98.68 94 ALA A C 1
ATOM 738 O O . ALA A 1 94 ? -10.357 3.453 -7.754 1 98.68 94 ALA A O 1
ATOM 739 N N . GLN A 1 95 ? -9.34 1.867 -8.91 1 98.24 95 GLN A N 1
ATOM 740 C CA . GLN A 1 95 ? -10.187 1.91 -10.097 1 98.24 95 GLN A CA 1
ATOM 741 C C . GLN A 1 95 ? -10.352 0.52 -10.705 1 98.24 95 GLN A C 1
ATOM 743 O O . GLN A 1 95 ? -9.373 -0.101 -11.123 1 98.24 95 GLN A O 1
ATOM 748 N N . ASP A 1 96 ? -11.61 0.134 -10.783 1 97.79 96 ASP A N 1
ATOM 749 C CA . ASP A 1 96 ? -11.922 -1.216 -11.24 1 97.79 96 ASP A CA 1
ATOM 750 C C . ASP A 1 96 ? -11.256 -1.51 -12.583 1 97.79 96 ASP A C 1
ATOM 752 O O . ASP A 1 96 ? -11.367 -0.72 -13.522 1 97.79 96 ASP A O 1
ATOM 756 N N . ARG A 1 97 ? -10.487 -2.664 -12.632 1 97.59 97 ARG A N 1
ATOM 757 C CA . ARG A 1 97 ? -9.86 -3.238 -13.818 1 97.59 97 ARG A CA 1
ATOM 758 C C . ARG A 1 97 ? -8.671 -2.395 -14.27 1 97.59 97 ARG A C 1
ATOM 760 O O . ARG A 1 97 ? -8.17 -2.567 -15.383 1 97.59 97 ARG A O 1
ATOM 767 N N . ASN A 1 98 ? -8.253 -1.434 -13.532 1 98.31 98 ASN A N 1
ATOM 768 C CA . ASN A 1 98 ? -6.991 -0.719 -13.689 1 98.31 98 ASN A CA 1
ATOM 769 C C . ASN A 1 98 ? -5.957 -1.172 -12.662 1 98.31 98 ASN A C 1
ATOM 771 O O . ASN A 1 98 ? -5.893 -0.627 -11.559 1 98.31 98 ASN A O 1
ATOM 775 N N . PHE A 1 99 ? -5.147 -2.107 -13.05 1 98.76 99 PHE A N 1
ATOM 776 C CA . PHE A 1 99 ? -4.245 -2.769 -12.114 1 98.76 99 PHE A CA 1
ATOM 777 C C . PHE A 1 99 ? -2.975 -1.95 -11.915 1 98.76 99 PHE A C 1
ATOM 779 O O . PHE A 1 99 ? -2.209 -1.745 -12.858 1 98.76 99 PHE A O 1
ATOM 786 N N . ILE A 1 100 ? -2.759 -1.495 -10.704 1 98.78 100 ILE A N 1
ATOM 787 C CA . ILE A 1 100 ? -1.635 -0.647 -10.322 1 98.78 100 ILE A CA 1
ATOM 788 C C . ILE A 1 100 ? -0.886 -1.28 -9.151 1 98.78 100 ILE A C 1
ATOM 790 O O . ILE A 1 100 ? -1.501 -1.869 -8.259 1 98.78 100 ILE A O 1
ATOM 794 N N . SER A 1 101 ? 0.405 -1.195 -9.219 1 98.34 101 SER A N 1
ATOM 795 C CA . SER A 1 101 ? 1.239 -1.697 -8.132 1 98.34 101 SER A CA 1
ATOM 796 C C . SER A 1 101 ? 1.227 -0.743 -6.941 1 98.34 101 SER A C 1
ATOM 798 O O . SER A 1 101 ? 1.523 0.444 -7.088 1 98.34 101 SER A O 1
ATOM 800 N N . ILE A 1 102 ? 0.975 -1.286 -5.746 1 97.77 102 ILE A N 1
ATOM 801 C CA . ILE A 1 102 ? 0.995 -0.458 -4.545 1 97.77 102 ILE A CA 1
ATOM 802 C C . ILE A 1 102 ? 2.437 -0.129 -4.168 1 97.77 102 ILE A C 1
ATOM 804 O O . ILE A 1 102 ? 2.685 0.766 -3.357 1 97.77 10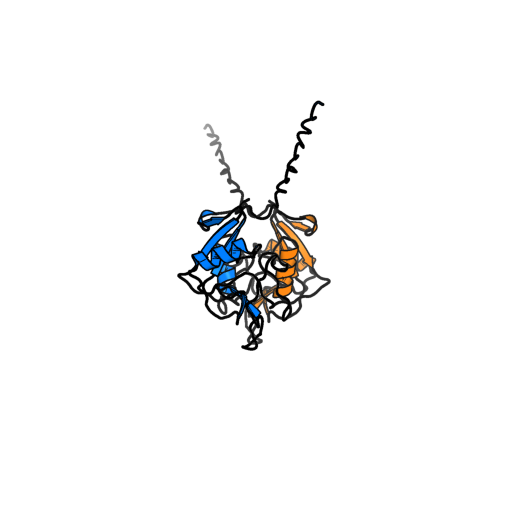2 ILE A O 1
ATOM 808 N N . ALA A 1 103 ? 3.353 -0.877 -4.715 1 95.9 103 ALA A N 1
ATOM 809 C CA . ALA A 1 103 ? 4.769 -0.672 -4.423 1 95.9 103 ALA A CA 1
ATOM 810 C C . ALA A 1 103 ? 5.289 0.599 -5.09 1 95.9 103 ALA A C 1
ATOM 812 O O . ALA A 1 103 ? 6.144 1.293 -4.536 1 95.9 103 ALA A O 1
ATOM 813 N N . THR A 1 104 ? 4.736 0.911 -6.276 1 94.99 104 THR A N 1
ATOM 814 C CA . THR A 1 104 ? 5.337 1.99 -7.053 1 94.99 104 THR A CA 1
ATOM 815 C C . THR A 1 104 ? 4.296 3.051 -7.399 1 94.99 104 THR A C 1
ATOM 817 O O . THR A 1 104 ? 4.646 4.167 -7.791 1 94.99 104 THR A O 1
ATOM 820 N N . GLY A 1 105 ? 3.048 2.675 -7.388 1 96.66 105 GLY A N 1
ATOM 821 C CA . GLY A 1 105 ? 1.992 3.6 -7.766 1 96.66 105 GLY A CA 1
ATOM 822 C C . GLY A 1 105 ? 1.726 3.623 -9.26 1 96.66 105 GLY A C 1
ATOM 823 O O . GLY A 1 105 ? 0.912 4.416 -9.739 1 96.66 105 GLY A O 1
ATOM 824 N N . VAL A 1 106 ? 2.417 2.788 -10.017 1 97.44 106 VAL A N 1
ATOM 825 C CA . VAL A 1 106 ? 2.189 2.634 -11.45 1 97.44 106 VAL A CA 1
ATOM 826 C C . VAL A 1 106 ? 2.072 1.152 -11.798 1 97.44 106 VAL A C 1
ATOM 828 O O . VAL A 1 106 ? 2.308 0.288 -10.951 1 97.44 106 VAL A O 1
ATOM 831 N N . ALA A 1 107 ? 1.653 0.888 -13.01 1 97.97 107 ALA A N 1
ATOM 832 C CA . ALA A 1 107 ? 1.508 -0.498 -13.448 1 97.97 107 ALA A CA 1
ATOM 833 C C . ALA A 1 107 ? 2.837 -1.242 -13.365 1 97.97 107 ALA A C 1
ATOM 835 O O . ALA A 1 107 ? 3.9 -0.651 -13.57 1 97.97 107 ALA A O 1
ATOM 836 N N . MET A 1 108 ? 2.784 -2.502 -13.03 1 97.52 108 MET A N 1
ATOM 837 C CA . MET A 1 108 ? 4.01 -3.295 -13.035 1 97.52 108 MET A CA 1
ATOM 838 C C . MET A 1 108 ? 4.635 -3.323 -14.425 1 97.52 108 MET A C 1
ATOM 840 O O . MET A 1 108 ? 3.928 -3.443 -15.427 1 97.52 108 MET A O 1
ATOM 844 N N . PRO A 1 109 ? 5.922 -3.284 -14.493 1 97.15 109 PRO A N 1
ATOM 845 C CA . PRO A 1 109 ? 6.6 -3.272 -15.792 1 97.15 109 PRO A CA 1
ATOM 846 C C . PRO A 1 109 ? 6.36 -4.549 -16.594 1 97.15 109 PRO A C 1
ATOM 848 O O . PRO A 1 109 ? 6.406 -4.526 -17.826 1 97.15 109 PRO A O 1
ATOM 851 N N . TYR A 1 110 ? 6.18 -5.627 -15.913 1 97.45 110 TYR A N 1
ATOM 852 C CA . TYR A 1 110 ? 5.92 -6.904 -16.568 1 97.45 110 TYR A CA 1
ATOM 853 C C . TYR A 1 110 ? 4.69 -7.581 -15.975 1 97.45 110 TYR A C 1
ATOM 855 O O . TYR A 1 110 ? 4.561 -7.688 -14.753 1 97.45 110 TYR A O 1
ATOM 863 N N . SER A 1 111 ? 3.732 -7.951 -16.856 1 96.29 111 SER A N 1
ATOM 864 C CA . SER A 1 111 ? 2.534 -8.69 -16.472 1 96.29 111 SER A CA 1
ATOM 865 C C . SER A 1 111 ? 2.203 -9.775 -17.491 1 96.29 111 SER A C 1
ATOM 867 O O . SER A 1 111 ? 2.006 -9.485 -18.672 1 96.29 111 SER A O 1
ATOM 869 N N . SER A 1 112 ? 2.331 -10.975 -17.122 1 96.7 112 SER A N 1
ATOM 870 C CA . SER A 1 112 ? 1.915 -12.109 -17.941 1 96.7 112 SER A CA 1
ATOM 871 C C . SER A 1 112 ? 0.689 -12.797 -17.35 1 96.7 112 SER A C 1
ATOM 873 O O . SER A 1 112 ? 0.815 -13.663 -16.482 1 96.7 112 SER A O 1
ATOM 875 N N . TRP A 1 113 ? -0.457 -12.428 -17.94 1 98.35 113 TRP A N 1
ATOM 876 C CA . TRP A 1 113 ? -1.718 -12.953 -17.428 1 98.35 113 TRP A CA 1
ATOM 877 C C . TRP A 1 113 ? -1.952 -14.379 -17.915 1 98.35 113 TRP A C 1
ATOM 879 O O . TRP A 1 113 ? -1.639 -14.71 -19.061 1 98.35 113 TRP A O 1
ATOM 889 N N . ALA A 1 114 ? -2.525 -15.212 -17.049 1 98.31 114 ALA A N 1
ATOM 890 C CA . ALA A 1 114 ? -2.971 -16.538 -17.469 1 98.31 114 ALA A CA 1
ATOM 891 C C . ALA A 1 114 ? -4.076 -16.438 -18.517 1 98.31 114 ALA A C 1
ATOM 893 O O . ALA A 1 114 ? -4.795 -15.438 -18.576 1 98.31 114 ALA A O 1
ATOM 894 N N . PRO A 1 115 ? -4.188 -17.465 -19.347 1 97.97 115 PRO A N 1
ATOM 895 C CA . PRO A 1 115 ? -5.286 -17.443 -20.316 1 97.97 115 PRO A CA 1
ATOM 896 C C . PRO A 1 115 ? -6.643 -17.187 -19.665 1 97.97 115 PRO A C 1
ATOM 898 O O . PRO A 1 115 ? -6.99 -17.84 -18.678 1 97.97 115 PRO A O 1
ATOM 901 N N . GLY A 1 116 ? -7.384 -16.208 -20.215 1 98.28 116 GLY A N 1
ATOM 902 C CA . GLY A 1 116 ? -8.721 -15.913 -19.724 1 98.28 116 GLY A CA 1
ATOM 903 C C . GLY A 1 116 ? -8.725 -14.984 -18.525 1 98.28 116 GLY A C 1
ATOM 904 O O . GLY A 1 116 ? -9.787 -14.646 -17.999 1 98.28 116 GLY A O 1
ATOM 905 N N . GLN A 1 117 ? -7.546 -14.566 -18.164 1 98.37 117 GLN A N 1
ATOM 906 C CA . GLN A 1 117 ? -7.438 -13.693 -17 1 98.37 117 GLN A CA 1
ATOM 907 C C . GLN A 1 117 ? -7.049 -12.275 -17.409 1 98.37 117 GLN A C 1
ATOM 909 O O . GLN A 1 117 ? -6.435 -12.073 -18.458 1 98.37 117 GLN A O 1
ATOM 914 N N . PRO A 1 118 ? -7.304 -11.312 -16.545 1 98.28 118 PRO A N 1
ATOM 915 C CA . PRO A 1 118 ? -8.167 -11.332 -15.362 1 98.28 118 PRO A CA 1
ATOM 916 C C . PRO A 1 118 ? -9.644 -11.499 -15.712 1 98.28 118 PRO A C 1
ATOM 918 O O . PRO A 1 118 ? -10.108 -10.961 -16.721 1 98.28 118 PRO A O 1
ATOM 921 N N . ASP A 1 119 ? -10.446 -12.213 -14.854 1 98.37 119 ASP A N 1
ATOM 922 C CA . ASP A 1 119 ? -11.804 -12.544 -15.275 1 98.37 119 ASP A CA 1
ATOM 923 C C . ASP A 1 119 ? -12.824 -12.129 -14.217 1 98.37 119 ASP A C 1
ATOM 925 O O . ASP A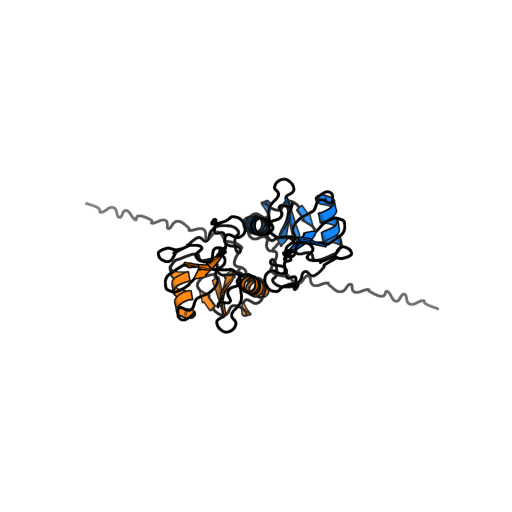 1 119 ? -14.032 -12.206 -14.448 1 98.37 119 ASP A O 1
ATOM 929 N N . ASN A 1 120 ? -12.39 -11.657 -13.083 1 98.38 120 ASN A N 1
ATOM 930 C CA . ASN A 1 120 ? -13.297 -11.288 -12.002 1 98.38 120 ASN A CA 1
ATOM 931 C C . ASN A 1 120 ? -14.366 -12.353 -11.778 1 98.38 120 ASN A C 1
ATOM 933 O O . ASN A 1 120 ? -15.542 -12.031 -11.597 1 98.38 120 ASN A O 1
ATOM 937 N N . SER A 1 121 ? -13.998 -13.552 -11.743 1 97.67 121 SER A N 1
ATOM 938 C CA . SER A 1 121 ? -14.948 -14.66 -11.722 1 97.67 121 SER A CA 1
ATOM 939 C C . SER A 1 121 ? -15.812 -14.624 -10.466 1 97.67 121 SER A C 1
ATOM 941 O O . SER A 1 121 ? -16.995 -14.965 -10.51 1 97.67 121 SER A O 1
ATOM 943 N N . ALA A 1 122 ? -15.312 -14.19 -9.357 1 97.05 122 ALA A N 1
ATOM 944 C CA . ALA A 1 122 ? -16.046 -14.162 -8.095 1 97.05 122 ALA A CA 1
ATOM 945 C C . ALA A 1 122 ? -16.771 -12.831 -7.911 1 97.05 122 ALA A C 1
ATOM 947 O O . ALA A 1 122 ? -17.477 -12.634 -6.919 1 97.05 122 ALA A O 1
ATOM 948 N N . GLY A 1 123 ? -16.574 -11.856 -8.808 1 97.28 123 GLY A N 1
ATOM 949 C CA . GLY A 1 123 ? -17.247 -10.567 -8.774 1 97.28 123 GLY A CA 1
ATOM 950 C C . GLY A 1 123 ? -16.552 -9.555 -7.882 1 97.28 123 GLY A C 1
ATOM 951 O O . GLY A 1 123 ? -16.955 -8.391 -7.824 1 97.28 123 GLY A O 1
ATOM 952 N N . ASN A 1 124 ? -15.613 -9.973 -7.134 1 97.71 124 ASN A N 1
ATOM 953 C CA . ASN A 1 124 ? -14.896 -9.095 -6.216 1 97.71 124 ASN A CA 1
ATOM 954 C C . ASN A 1 124 ? -13.393 -9.36 -6.245 1 97.71 124 ASN A C 1
ATOM 956 O O . ASN A 1 124 ? -12.726 -9.288 -5.212 1 97.71 124 ASN A O 1
ATOM 960 N N . GLU A 1 125 ? -12.86 -9.786 -7.398 1 98.74 125 GLU A N 1
ATOM 961 C CA . GLU A 1 125 ? -11.442 -10.105 -7.533 1 98.74 125 GLU A CA 1
ATOM 962 C C . GLU A 1 125 ? -10.628 -8.864 -7.888 1 98.74 125 GLU A C 1
ATOM 964 O O . GLU A 1 125 ? -10.437 -8.557 -9.067 1 98.74 125 GLU A O 1
ATOM 969 N N . TYR A 1 126 ? -10.122 -8.186 -6.87 1 98.83 126 TYR A N 1
ATOM 970 C CA . TYR A 1 126 ? -9.484 -6.893 -7.088 1 98.83 126 TYR A CA 1
ATOM 971 C C . TYR A 1 126 ? -7.974 -6.993 -6.909 1 98.83 126 TYR A C 1
ATOM 973 O O . TYR A 1 126 ? -7.244 -6.042 -7.198 1 98.83 126 TYR A O 1
ATOM 981 N N . CYS A 1 127 ? -7.504 -8.109 -6.436 1 98.93 127 CYS A N 1
ATOM 982 C CA . CYS A 1 127 ? -6.087 -8.258 -6.128 1 98.93 127 CYS A CA 1
ATOM 983 C C . CYS A 1 127 ? -5.443 -9.314 -7.019 1 98.93 127 CYS A C 1
ATOM 985 O O . CYS A 1 127 ? -6.125 -10.21 -7.52 1 98.93 127 CYS A O 1
ATOM 987 N N . VAL A 1 128 ? -4.12 -9.237 -7.196 1 98.92 128 VAL A N 1
ATOM 988 C CA . VAL A 1 128 ? -3.46 -10.073 -8.194 1 98.92 128 VAL A CA 1
ATOM 989 C C . VAL A 1 128 ? -2.572 -11.102 -7.499 1 98.92 128 VAL A C 1
ATOM 991 O O . VAL A 1 128 ? -1.842 -10.77 -6.562 1 98.92 128 VAL A O 1
ATOM 994 N N . GLN A 1 129 ? -2.71 -12.312 -7.914 1 98.79 129 GLN A N 1
ATOM 995 C CA . GLN A 1 129 ? -1.814 -13.39 -7.508 1 98.79 129 GLN A CA 1
ATOM 996 C C . GLN A 1 129 ? -1.032 -13.932 -8.7 1 98.79 129 GLN A C 1
ATOM 998 O O . GLN A 1 129 ? -1.443 -13.761 -9.85 1 98.79 129 GLN A O 1
ATOM 1003 N N . ALA A 1 130 ? 0.044 -14.547 -8.44 1 98.63 130 ALA A N 1
ATOM 1004 C CA . ALA A 1 130 ? 0.868 -15.223 -9.438 1 98.63 130 ALA A CA 1
ATOM 1005 C C . ALA A 1 130 ? 0.941 -16.722 -9.166 1 98.63 130 ALA A C 1
ATOM 1007 O O . ALA A 1 130 ? 0.879 -17.154 -8.012 1 98.63 130 ALA A O 1
ATOM 1008 N N . ALA A 1 131 ? 1.039 -17.441 -10.199 1 97.73 131 ALA A N 1
ATOM 1009 C CA . ALA A 1 131 ? 1.245 -18.887 -10.18 1 97.73 131 ALA A CA 1
ATOM 1010 C C . ALA A 1 131 ? 1.956 -19.356 -11.446 1 97.73 131 ALA A C 1
ATOM 1012 O O . ALA A 1 131 ? 2.378 -18.539 -12.268 1 97.73 131 ALA A O 1
ATOM 1013 N N . LYS A 1 132 ? 2.137 -20.598 -11.517 1 96.87 132 LYS A N 1
ATOM 1014 C CA . LYS A 1 132 ? 2.814 -21.178 -12.673 1 96.87 132 LYS A CA 1
ATOM 1015 C C . LYS A 1 132 ? 2.104 -20.804 -13.971 1 96.87 132 LYS A C 1
ATOM 1017 O O . LYS A 1 132 ? 2.753 -20.485 -14.97 1 96.87 132 LYS A O 1
ATOM 1022 N N . ALA A 1 133 ? 0.805 -20.755 -14.017 1 97.04 133 ALA A N 1
ATOM 1023 C CA . ALA A 1 133 ? 0.004 -20.513 -15.214 1 97.04 133 ALA A CA 1
ATOM 1024 C C . ALA A 1 133 ? -0.023 -19.028 -15.565 1 97.04 133 ALA A C 1
ATOM 1026 O O . ALA A 1 133 ? -0.489 -18.647 -16.641 1 97.04 133 ALA A O 1
ATOM 1027 N N . GLY A 1 134 ? 0.458 -18.174 -14.703 1 98.06 134 GLY A N 1
ATOM 1028 C CA . GLY A 1 134 ? 0.434 -16.736 -14.917 1 98.06 134 GLY A CA 1
ATOM 1029 C C . GLY A 1 134 ? -0.333 -15.987 -13.843 1 98.06 134 GLY A C 1
ATOM 1030 O O . GLY A 1 134 ? -0.703 -16.564 -12.819 1 98.06 134 GLY A O 1
ATOM 1031 N N . LEU A 1 135 ? -0.525 -14.719 -14.058 1 98.71 135 LEU A N 1
ATOM 1032 C CA . LEU A 1 135 ? -1.226 -13.852 -13.117 1 98.71 135 LEU A CA 1
ATOM 1033 C C . LEU A 1 135 ? -2.733 -14.066 -13.199 1 98.71 135 LEU A C 1
ATOM 1035 O O . LEU A 1 135 ? -3.263 -14.375 -14.269 1 98.71 135 LEU A O 1
ATOM 1039 N N . SER A 1 136 ? -3.408 -13.877 -12.155 1 98.79 136 SER A N 1
ATOM 1040 C CA . SER A 1 136 ? -4.867 -13.862 -12.133 1 98.79 136 SER A CA 1
ATOM 1041 C C . SER A 1 136 ? -5.394 -12.972 -11.012 1 98.79 136 SER A C 1
ATOM 1043 O O . SER A 1 136 ? -4.701 -12.739 -10.02 1 98.79 136 SER A O 1
ATOM 1045 N N . ASP A 1 137 ? -6.549 -12.434 -11.231 1 98.86 137 ASP A N 1
ATOM 1046 C CA . ASP A 1 137 ? -7.188 -11.659 -10.172 1 98.86 137 ASP A CA 1
ATOM 1047 C C . ASP A 1 137 ? -7.934 -12.569 -9.199 1 98.86 137 ASP A C 1
ATOM 1049 O O . ASP A 1 137 ? -8.49 -13.594 -9.601 1 98.86 137 ASP A O 1
ATOM 1053 N N . GLU A 1 138 ? -7.871 -12.213 -7.971 1 98.77 138 GLU A N 1
ATOM 1054 C CA . GLU A 1 138 ? -8.396 -12.997 -6.857 1 98.77 138 GLU A CA 1
ATOM 1055 C C . GLU A 1 138 ? -9.024 -12.097 -5.797 1 98.77 138 GLU A C 1
ATOM 1057 O O . GLU A 1 138 ? -8.61 -10.949 -5.625 1 98.77 138 GLU A O 1
ATOM 1062 N N . PRO A 1 139 ? -10.099 -12.654 -5.101 1 98.84 139 PRO A N 1
ATOM 1063 C CA . PRO A 1 139 ? -10.567 -11.869 -3.957 1 98.84 139 PRO A CA 1
ATOM 1064 C C . PRO A 1 139 ? -9.449 -11.535 -2.972 1 98.84 139 PRO A C 1
ATOM 1066 O O . PRO A 1 139 ? -8.697 -12.423 -2.562 1 98.84 139 PRO A O 1
ATOM 1069 N N . CYS A 1 140 ? -9.385 -10.272 -2.512 1 98.86 140 CYS A N 1
ATOM 1070 C CA . CYS A 1 140 ? -8.268 -9.789 -1.707 1 98.86 140 CYS A CA 1
ATOM 1071 C C . CYS A 1 140 ? -8.203 -10.518 -0.371 1 98.86 140 CYS A C 1
ATOM 1073 O O . CYS A 1 140 ? -7.143 -10.586 0.253 1 98.86 140 CYS A O 1
ATOM 1075 N N . GLU A 1 141 ? -9.244 -11.05 0.028 1 98.62 141 GLU A N 1
ATOM 1076 C CA . GLU A 1 141 ? -9.346 -11.667 1.348 1 98.62 141 GLU A CA 1
ATOM 1077 C C . GLU A 1 141 ? -8.8 -13.092 1.335 1 98.62 141 GLU A C 1
ATOM 1079 O O . GLU A 1 141 ? -8.628 -13.706 2.389 1 98.62 141 GLU A O 1
ATOM 1084 N N . THR A 1 142 ? -8.59 -13.638 0.122 1 98.74 142 THR A N 1
ATOM 1085 C CA . THR A 1 142 ? -8.026 -14.98 0.031 1 98.74 142 THR A CA 1
ATOM 1086 C C . THR A 1 142 ? -6.669 -15.044 0.727 1 98.74 142 THR A C 1
ATOM 1088 O O . THR A 1 142 ? -5.898 -14.083 0.685 1 98.74 142 THR A O 1
ATOM 1091 N N . ARG A 1 143 ? -6.381 -16.137 1.379 1 98.75 143 ARG A N 1
ATOM 1092 C CA . ARG A 1 143 ? -5.099 -16.302 2.058 1 98.75 143 ARG A CA 1
ATOM 1093 C C . ARG A 1 143 ? -4.12 -17.092 1.195 1 98.75 143 ARG A C 1
ATOM 1095 O O . ARG A 1 143 ? -4.374 -18.251 0.861 1 98.75 143 ARG A O 1
ATOM 1102 N N . LEU A 1 144 ? -3.027 -16.513 0.817 1 98.72 144 LEU A N 1
ATOM 1103 C CA . LEU A 1 144 ? -2.024 -17.102 -0.062 1 98.72 144 LEU A CA 1
ATOM 1104 C C . LEU A 1 144 ? -0.618 -16.849 0.471 1 98.72 144 LEU A C 1
ATOM 1106 O O . LEU A 1 144 ? -0.433 -16.051 1.393 1 98.72 144 LEU A O 1
ATOM 1110 N N . ASN A 1 145 ? 0.383 -17.611 -0.072 1 98.55 145 ASN A N 1
ATOM 1111 C CA . ASN A 1 145 ? 1.774 -17.197 0.078 1 98.55 145 ASN A CA 1
ATOM 1112 C C . ASN A 1 145 ? 2.004 -15.794 -0.475 1 98.55 145 ASN A C 1
ATOM 1114 O O . ASN A 1 145 ? 1.129 -15.23 -1.135 1 98.55 145 ASN A O 1
ATOM 1118 N N . TYR A 1 146 ? 3.12 -15.22 -0.186 1 98.56 146 TYR A N 1
ATOM 1119 C CA . TYR A 1 146 ? 3.41 -13.902 -0.738 1 98.56 146 TYR A CA 1
ATOM 1120 C C . TYR A 1 146 ? 4.914 -13.666 -0.824 1 98.56 146 TYR A C 1
ATOM 1122 O O . TYR A 1 146 ? 5.691 -14.312 -0.118 1 98.56 146 TYR A O 1
ATOM 1130 N N . VAL A 1 147 ? 5.291 -12.846 -1.719 1 98.06 147 VAL A N 1
ATOM 1131 C CA . VAL A 1 147 ? 6.691 -12.518 -1.969 1 98.06 147 VAL A CA 1
ATOM 1132 C C . VAL A 1 147 ? 6.919 -11.025 -1.75 1 98.06 147 VAL A C 1
ATOM 1134 O O . VAL A 1 147 ? 6.179 -10.193 -2.281 1 98.06 147 VAL A O 1
ATOM 1137 N N . CYS A 1 148 ? 7.944 -10.786 -0.954 1 96.85 148 CYS A N 1
ATOM 1138 C CA . CYS A 1 148 ? 8.35 -9.409 -0.698 1 96.85 148 CYS A CA 1
ATOM 1139 C C . CYS A 1 148 ? 9.679 -9.097 -1.376 1 96.85 148 CYS A C 1
ATOM 1141 O O . CYS A 1 148 ? 10.52 -9.983 -1.541 1 96.85 148 CYS A O 1
ATOM 1143 N N . GLN A 1 149 ? 9.758 -7.784 -1.734 1 94.44 149 GLN A N 1
ATOM 1144 C CA . GLN A 1 149 ? 11.004 -7.309 -2.326 1 94.44 149 GLN A CA 1
ATOM 1145 C C . GLN A 1 149 ? 11.534 -6.084 -1.585 1 94.44 149 GLN A C 1
ATOM 1147 O O . GLN A 1 149 ? 10.767 -5.358 -0.95 1 94.44 149 GLN A O 1
ATOM 1152 N N . ALA A 1 150 ? 12.794 -5.944 -1.672 1 90.27 150 ALA A N 1
ATOM 1153 C CA . ALA A 1 150 ? 13.461 -4.732 -1.205 1 90.27 150 ALA A CA 1
ATOM 1154 C C . ALA A 1 150 ? 14.601 -4.338 -2.14 1 90.27 150 ALA A C 1
ATOM 1156 O O . ALA A 1 150 ? 15.227 -5.199 -2.763 1 90.27 150 ALA A O 1
ATOM 1157 N N . ASN A 1 151 ? 14.688 -3.06 -2.298 1 77.33 151 ASN A N 1
ATOM 1158 C CA . ASN A 1 151 ? 15.784 -2.591 -3.139 1 77.33 151 ASN A CA 1
ATOM 1159 C C . ASN A 1 151 ? 17.065 -2.394 -2.333 1 77.33 151 ASN A C 1
ATOM 1161 O O . ASN A 1 151 ? 17.013 -2.046 -1.152 1 77.33 151 ASN A O 1
ATOM 1165 N N . ILE A 1 152 ? 18.133 -2.758 -3.023 1 64.37 152 ILE A N 1
ATOM 1166 C CA . ILE A 1 152 ? 19.439 -2.548 -2.408 1 64.37 152 ILE A CA 1
ATOM 1167 C C . ILE A 1 152 ? 19.863 -1.091 -2.582 1 64.37 152 ILE A C 1
ATOM 1169 O O . ILE A 1 152 ? 19.733 -0.526 -3.671 1 64.37 152 ILE A O 1
ATOM 1173 N N . LEU A 1 153 ? 19.881 -0.26 -1.533 1 55.29 153 LEU A N 1
ATOM 1174 C CA . LEU A 1 153 ? 20.463 1.07 -1.671 1 55.29 153 LEU A CA 1
ATOM 1175 C C . LEU A 1 153 ? 21.945 0.983 -2.018 1 55.29 153 LEU A C 1
ATOM 1177 O O . LEU A 1 153 ? 22.627 0.04 -1.611 1 55.29 153 LEU A O 1
ATOM 1181 N N . MET B 1 1 ? 36.209 27.993 53.478 1 28.23 1 MET B N 1
ATOM 1182 C CA . MET B 1 1 ? 35.186 27.038 53.061 1 28.23 1 MET B CA 1
ATOM 1183 C C . MET B 1 1 ? 35.053 27.011 51.542 1 28.23 1 MET B C 1
ATOM 1185 O O . MET B 1 1 ? 34.549 27.962 50.942 1 28.23 1 MET B O 1
ATOM 1189 N N . GLN B 1 2 ? 36.012 26.418 50.874 1 29.25 2 GLN B N 1
ATOM 1190 C CA . GLN B 1 2 ? 36.261 26.334 49.438 1 29.25 2 GLN B CA 1
ATOM 1191 C C . GLN B 1 2 ? 35.148 25.567 48.73 1 29.25 2 GLN B C 1
ATOM 1193 O O . GLN B 1 2 ? 34.82 24.443 49.115 1 29.25 2 GLN B O 1
ATOM 1198 N N . LEU B 1 3 ? 34.225 26.273 48.118 1 27.92 3 LEU B N 1
ATOM 1199 C CA . LEU B 1 3 ? 33.09 25.855 47.303 1 27.92 3 LEU B CA 1
ATOM 1200 C C . LEU B 1 3 ? 33.552 25.011 46.12 1 27.92 3 LEU B C 1
ATOM 1202 O O . LEU B 1 3 ? 34.361 25.464 45.306 1 27.92 3 LEU B O 1
ATOM 1206 N N . ALA B 1 4 ? 33.799 23.738 46.419 1 30.11 4 ALA B N 1
ATOM 1207 C CA . ALA B 1 4 ? 34.143 22.802 45.351 1 30.11 4 ALA B CA 1
ATOM 1208 C C . ALA B 1 4 ? 33.154 22.904 44.193 1 30.11 4 ALA B C 1
ATOM 1210 O O . ALA B 1 4 ? 31.939 22.872 44.401 1 30.11 4 ALA B O 1
ATOM 1211 N N . ASP B 1 5 ? 33.575 23.653 43.224 1 29 5 ASP B N 1
ATOM 1212 C CA . ASP B 1 5 ? 32.89 23.848 41.949 1 29 5 ASP B CA 1
ATOM 1213 C C . ASP B 1 5 ? 32.641 22.513 41.251 1 29 5 ASP B C 1
ATOM 1215 O O . ASP B 1 5 ? 33.584 21.84 40.831 1 29 5 ASP B O 1
ATOM 1219 N N . PHE B 1 6 ? 31.875 21.672 41.917 1 29.3 6 PHE B N 1
ATOM 1220 C CA . PHE B 1 6 ? 31.539 20.439 41.214 1 29.3 6 PHE B CA 1
ATOM 1221 C C . PHE B 1 6 ? 31.015 20.738 39.815 1 29.3 6 PHE B C 1
ATOM 1223 O O . PHE B 1 6 ? 29.921 21.285 39.66 1 29.3 6 PHE B O 1
ATOM 1230 N N . GLY B 1 7 ? 31.957 21.077 38.945 1 27.57 7 GLY B N 1
ATOM 1231 C CA . GLY B 1 7 ? 31.653 21.184 37.527 1 27.57 7 GLY B CA 1
ATOM 1232 C C . GLY B 1 7 ? 30.916 19.976 36.982 1 27.57 7 GLY B C 1
ATOM 1233 O O . GLY B 1 7 ? 31.47 18.875 36.931 1 27.57 7 GLY B O 1
ATOM 1234 N N . MET B 1 8 ? 29.656 19.778 37.364 1 27.67 8 MET B N 1
ATOM 1235 C CA . MET B 1 8 ? 28.837 18.719 36.781 1 27.67 8 MET B CA 1
ATOM 1236 C C . MET B 1 8 ? 28.972 18.7 35.262 1 27.67 8 MET B C 1
ATOM 1238 O O . MET B 1 8 ? 28.652 19.684 34.594 1 27.67 8 MET B O 1
ATOM 1242 N N . SER B 1 9 ? 30.067 18.124 34.782 1 28.66 9 SER B N 1
ATOM 1243 C CA . SER B 1 9 ? 30.144 17.905 33.342 1 28.66 9 SER B CA 1
ATOM 1244 C C . SER B 1 9 ? 28.903 17.183 32.825 1 28.66 9 SER B C 1
ATOM 1246 O O . SER B 1 9 ? 28.573 16.092 33.295 1 28.66 9 SER B O 1
ATOM 1248 N N . HIS B 1 10 ? 27.818 17.923 32.58 1 27.91 10 HIS B N 1
ATOM 1249 C CA . HIS B 1 10 ? 26.68 17.391 31.839 1 27.91 10 HIS B CA 1
ATOM 1250 C C . HIS B 1 10 ? 27.131 16.711 30.551 1 27.91 10 HIS B C 1
ATOM 1252 O O . HIS B 1 10 ? 27.55 17.381 29.604 1 27.91 10 HIS B O 1
ATOM 1258 N N . GLU B 1 11 ? 27.809 15.586 30.717 1 28.56 11 GLU B N 1
ATOM 1259 C CA . GLU B 1 11 ? 28.031 14.831 29.488 1 28.56 11 GLU B CA 1
ATOM 1260 C C . GLU B 1 11 ? 26.732 14.65 28.709 1 28.56 11 GLU B C 1
ATOM 1262 O O . GLU B 1 11 ? 25.765 14.087 29.225 1 28.56 11 GLU B O 1
ATOM 1267 N N . THR B 1 12 ? 26.404 15.624 27.899 1 25.18 12 THR B N 1
ATOM 1268 C CA . THR B 1 12 ? 25.286 15.539 26.967 1 25.18 12 THR B CA 1
ATOM 1269 C C . THR B 1 12 ? 25.346 14.242 26.166 1 25.18 12 THR B C 1
ATOM 1271 O O . THR B 1 12 ? 26.383 13.912 25.585 1 25.18 12 THR B O 1
ATOM 1274 N N . PRO B 1 13 ? 24.614 13.271 26.711 1 23.87 13 PRO B N 1
ATOM 1275 C CA . PRO B 1 13 ? 24.649 12.005 25.976 1 23.87 13 PRO B CA 1
ATOM 1276 C C . PRO B 1 13 ? 24.594 12.199 24.462 1 23.87 13 PRO B C 1
ATOM 1278 O O . PRO B 1 13 ? 23.957 13.14 23.98 1 23.87 13 PRO B O 1
ATOM 1281 N N . ASN B 1 14 ? 25.659 11.992 23.825 1 23.91 14 ASN B N 1
ATOM 1282 C CA . ASN B 1 14 ? 25.83 11.917 22.378 1 23.91 14 ASN B CA 1
ATOM 1283 C C . ASN B 1 14 ? 24.692 11.145 21.718 1 23.91 14 ASN B C 1
ATOM 1285 O O . ASN B 1 14 ? 24.586 9.928 21.879 1 23.91 14 ASN B O 1
ATOM 1289 N N . LEU B 1 15 ? 23.477 11.715 21.753 1 22.06 15 LEU B N 1
ATOM 1290 C CA . LEU B 1 15 ? 22.3 11.269 21.015 1 22.06 15 LEU B CA 1
ATOM 1291 C C . LEU B 1 15 ? 22.677 10.833 19.603 1 22.06 15 LEU B C 1
ATOM 1293 O O . LEU B 1 15 ? 22.983 11.67 18.751 1 22.06 15 LEU B O 1
ATOM 1297 N N . PHE B 1 16 ? 23.361 9.745 19.518 1 22.91 16 PHE B N 1
ATOM 1298 C CA . PHE B 1 16 ? 23.701 9.08 18.266 1 22.91 16 PHE B CA 1
ATOM 1299 C C . PHE B 1 16 ? 22.477 8.961 17.366 1 22.91 16 PHE B C 1
ATOM 1301 O O . PHE B 1 16 ? 21.493 8.314 17.73 1 22.91 16 PHE B O 1
ATOM 1308 N N . ALA B 1 17 ? 22.14 9.936 16.645 1 24.56 17 ALA B N 1
ATOM 1309 C CA . ALA B 1 17 ? 21.188 10.061 15.544 1 24.56 17 ALA B CA 1
ATOM 1310 C C . ALA B 1 17 ? 21.284 8.867 14.599 1 24.56 17 ALA B C 1
ATOM 1312 O O . ALA B 1 17 ? 22.306 8.671 13.937 1 24.56 17 ALA B O 1
ATOM 1313 N N . GLN B 1 18 ? 20.95 7.719 15.064 1 26 18 GLN B N 1
ATOM 1314 C CA . GLN B 1 18 ? 20.932 6.53 14.22 1 26 18 GLN B CA 1
ATOM 1315 C C . GLN B 1 18 ? 20.206 6.799 12.905 1 26 18 GLN B C 1
ATOM 1317 O O . GLN B 1 18 ? 19.093 7.328 12.901 1 26 18 GLN B O 1
ATOM 1322 N N . LYS B 1 19 ? 20.901 6.974 11.913 1 26.98 19 LYS B N 1
ATOM 1323 C CA . LYS B 1 19 ? 20.606 7.385 10.543 1 26.98 19 LYS B CA 1
ATOM 1324 C C . LYS B 1 19 ? 19.493 6.533 9.94 1 26.98 19 LYS B C 1
ATOM 1326 O O . LYS B 1 19 ? 19.649 5.321 9.78 1 26.98 19 LYS B O 1
ATOM 1331 N N . ASN B 1 20 ? 18.299 6.587 10.437 1 28.14 20 ASN B N 1
ATOM 1332 C CA . ASN B 1 20 ? 17.115 5.951 9.868 1 28.14 20 ASN B CA 1
ATOM 1333 C C . ASN B 1 20 ? 17.063 6.118 8.352 1 28.14 20 ASN B C 1
ATOM 1335 O O . ASN B 1 20 ? 17.11 7.24 7.845 1 28.14 20 ASN B O 1
ATOM 1339 N N . ASP B 1 21 ? 17.721 5.222 7.739 1 31.16 21 ASP B N 1
ATOM 1340 C CA . ASP B 1 21 ? 17.916 5.15 6.294 1 31.16 21 ASP B CA 1
ATOM 1341 C C . ASP B 1 21 ? 16.629 5.497 5.549 1 31.16 21 ASP B C 1
ATOM 1343 O O . ASP B 1 21 ? 16.517 5.251 4.346 1 31.16 21 ASP B O 1
ATOM 1347 N N . LEU B 1 22 ? 15.437 5.624 6.089 1 32.27 22 LEU B N 1
ATOM 1348 C CA . LEU B 1 22 ? 14.2 5.981 5.402 1 32.27 22 LEU B CA 1
ATOM 1349 C C . LEU B 1 22 ? 14.397 7.223 4.54 1 32.27 22 LEU B C 1
ATOM 1351 O O . LEU B 1 22 ? 13.731 7.384 3.514 1 32.27 22 LEU B O 1
ATOM 1355 N N . GLY B 1 23 ? 15.061 8.313 5.085 1 33.96 23 GLY B N 1
ATOM 1356 C CA . GLY B 1 23 ? 14.632 9.581 4.517 1 33.96 23 GLY B CA 1
ATOM 1357 C C . GLY B 1 23 ? 15.246 9.866 3.16 1 33.96 23 GLY B C 1
ATOM 1358 O O . GLY B 1 23 ? 15.302 11.019 2.728 1 33.96 23 GLY B O 1
ATOM 1359 N N . LYS B 1 24 ? 16.031 9.073 2.493 1 38.23 24 LYS B N 1
ATOM 1360 C CA . LYS B 1 24 ? 16.455 9.662 1.227 1 38.23 24 LYS B CA 1
ATOM 1361 C C . LYS B 1 24 ? 15.283 9.785 0.258 1 38.23 24 LYS B C 1
ATOM 1363 O O . LYS B 1 24 ? 14.513 8.838 0.083 1 38.23 24 LYS B O 1
ATOM 1368 N N . CYS B 1 25 ? 14.658 10.989 0.196 1 45.41 25 CYS B N 1
ATOM 1369 C CA . CYS B 1 25 ? 13.727 11.127 -0.919 1 45.41 25 CYS B CA 1
ATOM 1370 C C . CYS B 1 25 ? 14.329 10.572 -2.204 1 45.41 25 CYS B C 1
ATOM 1372 O O . CYS B 1 25 ? 15.347 11.073 -2.685 1 45.41 25 CYS B O 1
ATOM 1374 N N . VAL B 1 26 ? 14.497 9.255 -2.302 1 43.22 26 VAL B N 1
ATOM 1375 C CA . VAL B 1 26 ? 15.047 8.84 -3.589 1 43.22 26 VAL B CA 1
ATOM 1376 C C . VAL B 1 26 ? 14.623 9.827 -4.674 1 43.22 26 VAL B C 1
ATOM 1378 O O . VAL B 1 26 ? 15.461 10.328 -5.428 1 43.22 26 VAL B O 1
ATOM 1381 N N . SER B 1 27 ? 13.28 9.482 -5.354 1 42.76 27 SER B N 1
ATOM 1382 C CA . SER B 1 27 ? 12.903 10.32 -6.488 1 42.76 27 SER B CA 1
ATOM 1383 C C . SER B 1 27 ? 12.791 11.785 -6.079 1 42.76 27 SER B C 1
ATOM 1385 O O . SER B 1 27 ? 12.914 12.116 -4.898 1 42.76 27 SER B O 1
ATOM 1387 N N . SER B 1 28 ? 12.031 12.603 -7.091 1 48.22 28 SER B N 1
ATOM 1388 C CA . SER B 1 28 ? 11.995 14.055 -7.237 1 48.22 28 SER B CA 1
ATOM 1389 C C . SER B 1 28 ? 11.349 14.717 -6.025 1 48.22 28 SER B C 1
ATOM 1391 O O . SER B 1 28 ? 10.133 14.636 -5.841 1 48.22 28 SER B O 1
ATOM 1393 N N . CYS B 1 29 ? 12.054 14.748 -4.929 1 58.83 29 CYS B N 1
ATOM 1394 C CA . CYS B 1 29 ? 11.694 15.657 -3.847 1 58.83 29 CYS B CA 1
ATOM 1395 C C . CYS B 1 29 ? 10.899 16.846 -4.375 1 58.83 29 CYS B C 1
ATOM 1397 O O . CYS B 1 29 ? 10.222 17.535 -3.609 1 58.83 29 CYS B O 1
ATOM 1399 N N . GLY B 1 30 ? 10.978 16.815 -5.698 1 69.09 30 GLY B N 1
ATOM 1400 C CA . GLY B 1 30 ? 10.322 17.973 -6.283 1 69.09 30 GLY B CA 1
ATOM 1401 C C . GLY B 1 30 ? 8.809 17.917 -6.18 1 69.09 30 GLY B C 1
ATOM 1402 O O . GLY B 1 30 ? 8.142 18.954 -6.187 1 69.09 30 GLY B O 1
ATOM 1403 N N . ASP B 1 31 ? 8.323 16.691 -5.927 1 81.3 31 ASP B N 1
ATOM 1404 C CA . ASP B 1 31 ? 6.871 16.56 -5.842 1 81.3 31 ASP B CA 1
ATOM 1405 C C . ASP B 1 31 ? 6.376 16.841 -4.425 1 81.3 31 ASP B C 1
ATOM 1407 O O . ASP B 1 31 ? 5.169 16.874 -4.179 1 81.3 31 ASP B O 1
ATOM 1411 N N . PHE B 1 32 ? 7.305 17.071 -3.598 1 89.37 32 PHE B N 1
ATOM 1412 C CA . PHE B 1 32 ? 6.963 17.314 -2.202 1 89.37 32 PHE B CA 1
ATOM 1413 C C . PHE B 1 32 ? 7.427 18.698 -1.763 1 89.37 32 PHE B C 1
ATOM 1415 O O . PHE B 1 32 ? 8.486 18.837 -1.147 1 89.37 32 PHE B O 1
ATOM 1422 N N . PRO B 1 33 ? 6.588 19.676 -1.907 1 88.61 33 PRO B N 1
ATOM 1423 C CA . PRO B 1 33 ? 7.028 21.068 -1.789 1 88.61 33 PRO B CA 1
ATOM 1424 C C . PRO B 1 33 ? 7.116 21.538 -0.339 1 88.61 33 PRO B C 1
ATOM 1426 O O . PRO B 1 33 ? 7.689 22.595 -0.063 1 88.61 33 PRO B O 1
ATOM 1429 N N . ILE B 1 34 ? 6.54 20.814 0.601 1 89.56 34 ILE B N 1
ATOM 1430 C CA . ILE B 1 34 ? 6.506 21.274 1.985 1 89.56 34 ILE B CA 1
ATOM 1431 C C . ILE B 1 34 ? 7.508 20.478 2.818 1 89.56 34 ILE B C 1
ATOM 1433 O O . ILE B 1 34 ? 7.46 19.246 2.847 1 89.56 34 ILE B O 1
ATOM 1437 N N . LYS B 1 35 ? 8.336 21.145 3.459 1 85.88 35 LYS B N 1
ATOM 1438 C CA . LYS B 1 35 ? 9.306 20.483 4.327 1 85.88 35 LYS B CA 1
ATOM 1439 C C . LYS B 1 35 ? 9.024 20.782 5.796 1 85.88 35 LYS B C 1
ATOM 1441 O O . LYS B 1 35 ? 8.877 21.944 6.181 1 85.88 35 LYS B O 1
ATOM 1446 N N . ILE B 1 36 ? 8.885 19.788 6.533 1 83.48 36 ILE B N 1
ATOM 1447 C CA . ILE B 1 36 ? 8.76 19.898 7.982 1 83.48 36 ILE B CA 1
ATOM 1448 C C . ILE B 1 36 ? 9.716 18.917 8.658 1 83.48 36 ILE B C 1
ATOM 1450 O O . ILE B 1 36 ? 9.534 17.701 8.567 1 83.48 36 ILE B O 1
ATOM 1454 N N . GLY B 1 37 ? 10.779 19.465 9.297 1 80.52 37 GLY B N 1
ATOM 1455 C CA . GLY B 1 37 ? 11.796 18.58 9.842 1 80.52 37 GLY B CA 1
ATOM 1456 C C . GLY B 1 37 ? 12.484 17.739 8.784 1 80.52 37 GLY B C 1
ATOM 1457 O O . GLY B 1 37 ? 12.974 18.269 7.785 1 80.52 37 GLY B O 1
ATOM 1458 N N . SER B 1 38 ? 12.479 16.465 9.036 1 80.36 38 SER B N 1
ATOM 1459 C CA . SER B 1 38 ? 13.175 15.571 8.117 1 80.36 38 SER B CA 1
ATOM 1460 C C . SER B 1 38 ? 12.206 14.923 7.134 1 80.36 38 SER B C 1
ATOM 1462 O O . SER B 1 38 ? 12.553 13.951 6.461 1 80.36 38 SER B O 1
ATOM 1464 N N . LYS B 1 39 ? 11.002 15.513 7.074 1 86.51 39 LYS B N 1
ATOM 1465 C CA . LYS B 1 39 ? 9.997 14.946 6.179 1 86.51 39 LYS B CA 1
ATOM 1466 C C . LYS B 1 39 ? 9.529 15.975 5.155 1 86.51 39 LYS B C 1
ATOM 1468 O O . LYS B 1 39 ? 9.513 17.176 5.435 1 86.51 39 LYS B O 1
ATOM 1473 N N . LEU B 1 40 ? 9.231 15.497 4.03 1 90.44 40 LEU B N 1
ATOM 1474 C CA . LEU B 1 40 ? 8.604 16.28 2.971 1 90.44 40 LEU B CA 1
ATOM 1475 C C . LEU B 1 40 ? 7.138 15.894 2.806 1 90.44 40 LEU B C 1
ATOM 1477 O O . LEU B 1 40 ? 6.77 14.734 3.009 1 90.44 40 LEU B O 1
ATOM 1481 N N . TYR B 1 41 ? 6.363 16.916 2.413 1 93.33 41 TYR B N 1
ATOM 1482 C CA . TYR B 1 41 ? 4.93 16.66 2.331 1 93.33 41 TYR B CA 1
ATOM 1483 C C . TYR B 1 41 ? 4.353 17.202 1.029 1 93.33 41 TYR B C 1
ATOM 1485 O O . TYR B 1 41 ? 4.836 18.204 0.498 1 93.33 41 TYR B O 1
ATOM 1493 N N . LYS B 1 42 ? 3.44 16.527 0.548 1 94.66 42 LYS B N 1
ATOM 1494 C CA . LYS B 1 42 ? 2.529 16.983 -0.498 1 94.66 42 LYS B CA 1
ATOM 1495 C C . LYS B 1 42 ? 1.075 16.874 -0.047 1 94.66 42 LYS B C 1
ATOM 1497 O O . LYS B 1 42 ? 0.614 15.792 0.324 1 94.66 42 LYS B O 1
ATOM 1502 N N . ILE B 1 43 ? 0.402 17.981 -0.013 1 95.58 43 ILE B N 1
ATOM 1503 C CA . ILE B 1 43 ? -0.993 18.041 0.409 1 95.58 43 ILE B CA 1
ATOM 1504 C C . ILE B 1 43 ? -1.89 18.274 -0.804 1 95.58 43 ILE B C 1
ATOM 1506 O O . ILE B 1 43 ? -1.771 19.296 -1.484 1 95.58 43 ILE B O 1
ATOM 1510 N N . GLU B 1 44 ? -2.752 17.338 -1.144 1 96.23 44 GLU B N 1
ATOM 1511 C CA . GLU B 1 44 ? -3.637 17.425 -2.302 1 96.23 44 GLU B CA 1
ATOM 1512 C C . GLU B 1 44 ? -5.057 17.797 -1.884 1 96.23 44 GLU B C 1
ATOM 1514 O O . GLU B 1 44 ? -5.769 16.982 -1.293 1 96.23 44 GLU B O 1
ATOM 1519 N N . THR B 1 45 ? -5.433 19.01 -2.202 1 94.76 45 THR B N 1
ATOM 1520 C CA . THR B 1 45 ? -6.75 19.508 -1.822 1 94.76 45 THR B CA 1
ATOM 1521 C C . THR B 1 45 ? -7.607 19.768 -3.057 1 94.76 45 THR B C 1
ATOM 1523 O O . THR B 1 45 ? -8.792 20.087 -2.941 1 94.76 45 THR B O 1
ATOM 1526 N N . LYS B 1 46 ? -7.069 19.604 -4.206 1 93.75 46 LYS B N 1
ATOM 1527 C CA . LYS B 1 46 ? -7.788 19.915 -5.438 1 93.75 46 LYS B CA 1
ATOM 1528 C C . LYS B 1 46 ? -8.422 18.662 -6.036 1 93.75 46 LYS B C 1
ATOM 1530 O O . LYS B 1 46 ? -9.414 18.748 -6.763 1 93.75 46 LYS B O 1
ATOM 1535 N N . LEU B 1 47 ? -7.815 17.547 -5.858 1 95.23 47 LEU B N 1
ATOM 1536 C CA . LEU B 1 47 ? -8.313 16.281 -6.385 1 95.23 47 LEU B CA 1
ATOM 1537 C C . LEU B 1 47 ? -8.652 15.317 -5.254 1 95.23 47 LEU B C 1
ATOM 1539 O O . LEU B 1 47 ? -7.756 14.812 -4.573 1 95.23 47 LEU B O 1
ATOM 1543 N N . LYS B 1 48 ? -9.854 15.052 -5.067 1 98.13 48 LYS B N 1
ATOM 1544 C CA . LYS B 1 48 ? -10.293 14.1 -4.051 1 98.13 48 LYS B CA 1
ATOM 1545 C C . LYS B 1 48 ? -10.254 12.67 -4.583 1 98.13 48 LYS B C 1
ATOM 1547 O O . LYS B 1 48 ? -10.611 12.422 -5.736 1 98.13 48 LYS B O 1
ATOM 1552 N N . GLU B 1 49 ? -9.792 11.798 -3.799 1 98.66 49 GLU B N 1
ATOM 1553 C CA . GLU B 1 49 ? -9.644 10.404 -4.203 1 98.66 49 GLU B CA 1
ATOM 1554 C C . GLU B 1 49 ? -10.095 9.457 -3.095 1 98.66 49 GLU B C 1
ATOM 1556 O O . GLU B 1 49 ? -10.162 9.847 -1.927 1 98.66 49 GLU B O 1
ATOM 1561 N N . ASN B 1 50 ? -10.454 8.179 -3.506 1 98.87 50 ASN B N 1
ATOM 1562 C CA . ASN B 1 50 ? -10.626 7.154 -2.482 1 98.87 50 ASN B CA 1
ATOM 1563 C C . ASN B 1 50 ? -9.292 6.755 -1.857 1 98.87 50 ASN B C 1
ATOM 1565 O O . ASN B 1 50 ? -8.234 7.203 -2.304 1 98.87 50 ASN B O 1
ATOM 1569 N N . TRP B 1 51 ? -9.312 6.001 -0.819 1 98.92 51 TRP B N 1
ATOM 1570 C CA . TRP B 1 51 ? -8.119 5.719 -0.027 1 98.92 51 TRP B CA 1
ATOM 1571 C C . TRP B 1 51 ? -7.054 5.03 -0.873 1 98.92 51 TRP B C 1
ATOM 1573 O O . TRP B 1 51 ? -5.869 5.358 -0.779 1 98.92 51 TRP B O 1
ATOM 1583 N N . PHE B 1 52 ? -7.449 4.116 -1.736 1 98.9 52 PHE B N 1
ATOM 1584 C CA . PHE B 1 52 ? -6.525 3.335 -2.549 1 98.9 52 PHE B CA 1
ATOM 1585 C C . PHE B 1 52 ? -5.849 4.213 -3.596 1 98.9 52 PHE B C 1
ATOM 1587 O O . PHE B 1 52 ? -4.637 4.123 -3.8 1 98.9 52 PHE B O 1
ATOM 1594 N N . SER B 1 53 ? -6.684 5.012 -4.22 1 98.83 53 SER B N 1
ATOM 1595 C CA . SER B 1 53 ? -6.152 5.937 -5.215 1 98.83 53 SER B CA 1
ATOM 1596 C C . SER B 1 53 ? -5.187 6.935 -4.583 1 98.83 53 SER B C 1
ATOM 1598 O O . SER B 1 53 ? -4.16 7.273 -5.175 1 98.83 53 SER B O 1
ATOM 1600 N N . ALA B 1 54 ? -5.531 7.382 -3.426 1 98.89 54 ALA B N 1
ATOM 1601 C CA . ALA B 1 54 ? -4.64 8.282 -2.698 1 98.89 54 ALA B CA 1
ATOM 1602 C C . ALA B 1 54 ? -3.3 7.61 -2.409 1 98.89 54 ALA B C 1
ATOM 1604 O O . ALA B 1 54 ? -2.242 8.212 -2.606 1 98.89 54 ALA B O 1
ATOM 1605 N N . ALA B 1 55 ? -3.361 6.366 -1.932 1 98.6 55 ALA B N 1
ATOM 1606 C CA . ALA B 1 55 ? -2.141 5.617 -1.647 1 98.6 55 ALA B CA 1
ATOM 1607 C C . ALA B 1 55 ? -1.294 5.449 -2.906 1 98.6 55 ALA B C 1
ATOM 1609 O O . ALA B 1 55 ? -0.074 5.626 -2.869 1 98.6 55 ALA B O 1
ATOM 1610 N N . GLU B 1 56 ? -1.923 5.14 -3.972 1 97.87 56 GLU B N 1
ATOM 1611 C CA . GLU B 1 56 ? -1.222 4.958 -5.24 1 97.87 56 GLU B CA 1
ATOM 1612 C C . GLU B 1 56 ? -0.587 6.264 -5.711 1 97.87 56 GLU B C 1
ATOM 1614 O O . GLU B 1 56 ? 0.546 6.269 -6.197 1 97.87 56 GLU B O 1
ATOM 1619 N N . SER B 1 57 ? -1.314 7.341 -5.629 1 97.02 57 SER B N 1
ATOM 1620 C CA . SER B 1 57 ? -0.792 8.639 -6.043 1 97.02 57 SER B CA 1
ATOM 1621 C C . SER B 1 57 ? 0.454 9.014 -5.248 1 97.02 57 SER B C 1
ATOM 1623 O O . SER B 1 57 ? 1.445 9.475 -5.818 1 97.02 57 SER B O 1
ATOM 1625 N N . CYS B 1 58 ? 0.38 8.801 -3.939 1 96.36 58 CYS B N 1
ATOM 1626 C CA . CYS B 1 58 ? 1.541 9.116 -3.114 1 96.36 58 CYS B CA 1
ATOM 1627 C C . CYS B 1 58 ? 2.739 8.26 -3.508 1 96.36 58 CYS B C 1
ATOM 1629 O O . CYS B 1 58 ? 3.87 8.749 -3.549 1 96.36 58 CYS B O 1
ATOM 1631 N N . ARG B 1 59 ? 2.51 7.015 -3.792 1 94.36 59 ARG B N 1
ATOM 1632 C CA . ARG B 1 59 ? 3.599 6.135 -4.204 1 94.36 59 ARG B CA 1
ATOM 1633 C C . ARG B 1 59 ? 4.184 6.578 -5.541 1 94.36 59 ARG B C 1
ATOM 1635 O O . ARG B 1 59 ? 5.402 6.55 -5.731 1 94.36 59 ARG B O 1
ATOM 1642 N N . ARG B 1 60 ? 3.29 6.957 -6.401 1 93.29 60 ARG B N 1
ATOM 1643 C CA . ARG B 1 60 ? 3.719 7.422 -7.716 1 93.29 60 ARG B CA 1
ATOM 1644 C C . ARG B 1 60 ? 4.693 8.59 -7.594 1 93.29 60 ARG B C 1
ATOM 1646 O O . ARG B 1 60 ? 5.628 8.711 -8.387 1 93.29 60 ARG B O 1
ATOM 1653 N N . TRP B 1 61 ? 4.518 9.362 -6.601 1 91.66 61 TRP B N 1
ATOM 1654 C CA . TRP B 1 61 ? 5.373 10.528 -6.405 1 91.66 61 TRP B CA 1
ATOM 1655 C C . TRP B 1 61 ? 6.609 10.166 -5.589 1 91.66 61 TRP B C 1
ATOM 1657 O O . TRP B 1 61 ? 7.46 11.019 -5.327 1 91.66 61 TRP B O 1
ATOM 1667 N N . GLY B 1 62 ? 6.699 8.947 -5.155 1 88.53 62 GLY B N 1
ATOM 1668 C CA . GLY B 1 62 ? 7.888 8.496 -4.451 1 88.53 62 GLY B CA 1
ATOM 1669 C C . GLY B 1 62 ? 7.743 8.545 -2.942 1 88.53 62 GLY B C 1
ATOM 1670 O O . GLY B 1 62 ? 8.727 8.399 -2.213 1 88.53 62 GLY B O 1
ATOM 1671 N N . GLY B 1 63 ? 6.544 8.733 -2.501 1 92.86 63 GLY B N 1
ATOM 1672 C CA . GLY B 1 63 ? 6.265 8.792 -1.076 1 92.86 63 GLY B CA 1
ATOM 1673 C C . GLY B 1 63 ? 5.163 7.842 -0.644 1 92.86 63 GLY B C 1
ATOM 1674 O O . GLY B 1 63 ? 4.967 6.791 -1.257 1 92.86 63 GLY B O 1
ATOM 1675 N N . TYR B 1 64 ? 4.535 8.213 0.51 1 94.96 64 TYR B N 1
ATOM 1676 C CA . TYR B 1 64 ? 3.478 7.411 1.116 1 94.96 64 TYR B CA 1
ATOM 1677 C C . TYR B 1 64 ? 2.381 8.299 1.691 1 94.96 64 TYR B C 1
ATOM 1679 O O . TYR B 1 64 ? 2.615 9.472 1.989 1 94.96 64 TYR B O 1
ATOM 1687 N N . LEU B 1 65 ? 1.239 7.676 1.808 1 97.43 65 LEU B N 1
ATOM 1688 C CA . LEU B 1 65 ? 0.25 8.353 2.639 1 97.43 65 LEU B CA 1
ATOM 1689 C C . LEU B 1 65 ? 0.822 8.672 4.016 1 97.43 65 LEU B C 1
ATOM 1691 O O . LEU B 1 65 ? 1.667 7.933 4.527 1 97.43 65 LEU B O 1
ATOM 1695 N N . LEU B 1 66 ? 0.327 9.657 4.531 1 97.27 66 LEU B N 1
ATOM 1696 C CA . LEU B 1 66 ? 0.853 10.211 5.774 1 97.27 66 LEU B CA 1
ATOM 1697 C C . LEU B 1 66 ? 0.803 9.178 6.895 1 97.27 66 LEU B C 1
ATOM 1699 O O . LEU B 1 66 ? -0.244 8.575 7.142 1 97.27 66 LEU B O 1
ATOM 1703 N N . ASN B 1 67 ? 1.882 8.941 7.476 1 97.02 67 ASN B N 1
ATOM 1704 C CA . ASN B 1 67 ? 2.075 8.212 8.725 1 97.02 67 ASN B CA 1
ATOM 1705 C C . ASN B 1 67 ? 2.337 9.159 9.892 1 97.02 67 ASN B C 1
ATOM 1707 O O . ASN B 1 67 ? 3.44 9.691 10.029 1 97.02 67 ASN B O 1
ATOM 1711 N N . ILE B 1 68 ? 1.337 9.326 10.732 1 97.28 68 ILE B N 1
ATOM 1712 C CA . ILE B 1 68 ? 1.394 10.371 11.748 1 97.28 68 ILE B CA 1
ATOM 1713 C C . ILE B 1 68 ? 2.348 9.953 12.865 1 97.28 68 ILE B C 1
ATOM 1715 O O . ILE B 1 68 ? 2.186 8.886 13.461 1 97.28 68 ILE B O 1
ATOM 1719 N N . GLU B 1 69 ? 3.221 10.866 13.187 1 95.5 69 GLU B N 1
ATOM 1720 C CA . GLU B 1 69 ? 4.251 10.498 14.153 1 95.5 69 GLU B CA 1
ATOM 1721 C C . GLU B 1 69 ? 4.14 11.334 15.425 1 95.5 69 GLU B C 1
ATOM 1723 O O . GLU B 1 69 ? 4.719 10.985 16.456 1 95.5 69 GLU B O 1
ATOM 1728 N N . SER B 1 70 ? 3.432 12.443 15.345 1 95.31 70 SER B N 1
ATOM 1729 C CA . SER B 1 70 ? 3.348 13.311 16.515 1 95.31 70 SER B CA 1
ATOM 1730 C C . SER B 1 70 ? 2.113 14.204 16.453 1 95.31 70 SER B C 1
ATOM 1732 O O . SER B 1 70 ? 1.514 14.371 15.388 1 95.31 70 SER B O 1
ATOM 1734 N N . ALA B 1 71 ? 1.773 14.768 17.607 1 95.83 71 ALA B N 1
ATOM 1735 C CA . ALA B 1 71 ? 0.657 15.705 17.698 1 95.83 71 ALA B CA 1
ATOM 1736 C C . ALA B 1 71 ? 0.914 16.949 16.853 1 95.83 71 ALA B C 1
ATOM 1738 O O . ALA B 1 71 ? 0.006 17.458 16.192 1 95.83 71 ALA B O 1
ATOM 1739 N N . THR B 1 72 ? 2.141 17.414 16.849 1 94.59 72 THR B N 1
ATOM 1740 C CA . THR B 1 72 ? 2.503 18.603 16.086 1 94.59 72 THR B CA 1
ATOM 1741 C C . THR B 1 72 ? 2.305 18.368 14.592 1 94.59 72 THR B C 1
ATOM 1743 O O . THR B 1 72 ? 1.811 19.245 13.88 1 94.59 72 THR B O 1
ATOM 1746 N N . GLU B 1 73 ? 2.668 17.246 14.132 1 94.34 73 GLU B N 1
ATOM 1747 C CA . GLU B 1 73 ? 2.553 16.89 12.721 1 94.34 73 GLU B CA 1
ATOM 1748 C C . GLU B 1 73 ? 1.104 16.968 12.249 1 94.34 73 GLU B C 1
ATOM 1750 O O . GLU B 1 73 ? 0.807 17.617 11.244 1 94.34 73 GLU B O 1
ATOM 1755 N N . ILE B 1 74 ? 0.173 16.373 12.989 1 94.55 74 ILE B N 1
ATOM 1756 C CA . ILE B 1 74 ? -1.222 16.324 12.565 1 94.55 74 ILE B CA 1
ATOM 1757 C C . ILE B 1 74 ? -1.848 17.711 12.691 1 94.55 74 ILE B C 1
ATOM 1759 O O . ILE B 1 74 ? -2.693 18.094 11.879 1 94.55 74 ILE B O 1
ATOM 1763 N N . GLU B 1 75 ? -1.462 18.425 13.73 1 94.51 75 GLU B N 1
ATOM 1764 C CA . GLU B 1 75 ? -1.965 19.787 13.879 1 94.51 75 GLU B CA 1
ATOM 1765 C C . GLU B 1 75 ? -1.57 20.654 12.687 1 94.51 75 GLU B C 1
ATOM 1767 O O . GLU B 1 75 ? -2.377 21.446 12.195 1 94.51 75 GLU B O 1
ATOM 1772 N N . LEU B 1 76 ? -0.397 20.499 12.234 1 93.92 76 LEU B N 1
ATOM 1773 C CA . LEU B 1 76 ? 0.083 21.248 11.077 1 93.92 76 LEU B CA 1
ATOM 1774 C C . LEU B 1 76 ? -0.693 20.865 9.821 1 93.92 76 LEU B C 1
ATOM 1776 O O . LEU B 1 76 ? -1.083 21.734 9.038 1 93.92 76 LEU B O 1
ATOM 1780 N N . MET B 1 77 ? -0.948 19.602 9.575 1 94.79 77 MET B N 1
ATOM 1781 C CA . MET B 1 77 ? -1.672 19.153 8.39 1 94.79 77 MET B CA 1
ATOM 1782 C C . MET B 1 77 ? -3.105 19.675 8.397 1 94.79 77 MET B C 1
ATOM 1784 O O . MET B 1 77 ? -3.624 20.093 7.361 1 94.79 77 MET B O 1
ATOM 1788 N N . VAL B 1 78 ? -3.723 19.605 9.551 1 95.18 78 VAL B N 1
ATOM 1789 C CA . VAL B 1 78 ? -5.091 20.09 9.697 1 95.18 78 VAL B CA 1
ATOM 1790 C C . VAL B 1 78 ? -5.149 21.58 9.37 1 95.18 78 VAL B C 1
ATOM 1792 O O . VAL B 1 78 ? -6.076 22.039 8.697 1 95.18 78 VAL B O 1
ATOM 1795 N N . SER B 1 79 ? -4.141 22.279 9.808 1 93.74 79 SER B N 1
ATOM 1796 C CA . SER B 1 79 ? -4.086 23.713 9.54 1 93.74 79 SER B CA 1
ATOM 1797 C C . SER B 1 79 ? -3.928 23.992 8.049 1 93.74 79 SER B C 1
ATOM 1799 O O . SER B 1 79 ? -4.64 24.828 7.49 1 93.74 79 SER B O 1
ATOM 1801 N N . ILE B 1 80 ? -3.093 23.264 7.368 1 91.54 80 ILE B N 1
ATOM 1802 C CA . ILE B 1 80 ? -2.791 23.495 5.96 1 91.54 80 ILE B CA 1
ATOM 1803 C C . ILE B 1 80 ? -3.999 23.121 5.104 1 91.54 80 ILE B C 1
ATOM 1805 O O . ILE B 1 80 ? -4.276 23.769 4.093 1 91.54 80 ILE B O 1
ATOM 1809 N N . THR B 1 81 ? -4.714 22.104 5.482 1 93.42 81 THR B N 1
ATOM 1810 C CA . THR B 1 81 ? -5.865 21.631 4.722 1 93.42 81 THR B CA 1
ATOM 1811 C C . THR B 1 81 ? -7.109 22.447 5.059 1 93.42 81 THR B C 1
ATOM 1813 O O . THR B 1 81 ? -8.212 22.12 4.616 1 93.42 81 THR B O 1
ATOM 1816 N N . ASN B 1 82 ? -6.936 23.483 5.881 1 93.23 82 ASN B N 1
ATOM 1817 C CA . ASN B 1 82 ? -8.05 24.301 6.348 1 93.23 82 ASN B CA 1
ATOM 1818 C C . ASN B 1 82 ? -9.123 23.453 7.024 1 93.23 82 ASN B C 1
ATOM 1820 O O . ASN B 1 82 ? -10.312 23.603 6.736 1 93.23 82 ASN B O 1
ATOM 1824 N N . SER B 1 83 ? -8.634 22.444 7.747 1 89.45 83 SER B N 1
ATOM 1825 C CA . SER B 1 83 ? -9.468 21.609 8.606 1 89.45 83 SER B CA 1
ATOM 1826 C C . SER B 1 83 ? -10.339 20.666 7.783 1 89.45 83 SER B C 1
ATOM 1828 O O . SER B 1 83 ? -11.261 20.042 8.313 1 89.45 83 SER B O 1
ATOM 1830 N N . ASP B 1 84 ? -10.11 20.62 6.446 1 96.1 84 ASP B N 1
ATOM 1831 C CA . ASP B 1 84 ? -10.819 19.643 5.625 1 96.1 84 ASP B CA 1
ATOM 1832 C C . ASP B 1 84 ? -10.345 18.223 5.928 1 96.1 84 ASP B C 1
ATOM 1834 O O . ASP B 1 84 ? -9.229 18.026 6.414 1 96.1 84 ASP B O 1
ATOM 1838 N N . ARG B 1 85 ? -11.221 17.286 5.688 1 98.29 85 ARG B N 1
ATOM 1839 C CA . ARG B 1 85 ? -10.897 15.88 5.903 1 98.29 85 ARG B CA 1
ATOM 1840 C C . ARG B 1 85 ? -9.889 15.385 4.871 1 98.29 85 ARG B C 1
ATOM 1842 O O . ARG B 1 85 ? -9.96 15.758 3.698 1 98.29 85 ARG B O 1
ATOM 1849 N N . PHE B 1 86 ? -8.954 14.518 5.347 1 98.78 86 PHE B N 1
ATOM 1850 C CA . PHE B 1 86 ? -7.973 13.959 4.425 1 98.78 86 PHE B CA 1
ATOM 1851 C C . PHE B 1 86 ? -7.576 12.549 4.845 1 98.78 86 PHE B C 1
ATOM 1853 O O . PHE B 1 86 ? -7.66 12.201 6.025 1 98.78 86 PHE B O 1
ATOM 1860 N N . TRP B 1 87 ? -7.166 11.743 3.868 1 98.89 87 TRP B N 1
ATOM 1861 C CA . TRP B 1 87 ? -6.737 10.37 4.114 1 98.89 87 TRP B CA 1
ATOM 1862 C C . TRP B 1 87 ? -5.361 10.339 4.769 1 98.89 87 TRP B C 1
ATOM 1864 O O . TRP B 1 87 ? -4.482 11.13 4.42 1 98.89 87 TRP B O 1
ATOM 1874 N N . VAL B 1 88 ? -5.176 9.391 5.694 1 98.81 88 VAL B N 1
ATOM 1875 C CA . VAL B 1 88 ? -3.878 9.006 6.236 1 98.81 88 VAL B CA 1
ATOM 1876 C C . VAL B 1 88 ? -3.631 7.521 5.981 1 98.81 88 VAL B C 1
ATOM 1878 O O . VAL B 1 88 ? -4.463 6.842 5.374 1 98.81 88 VAL B O 1
ATOM 1881 N N . SER B 1 89 ? -2.525 7.018 6.435 1 98.7 89 SER B N 1
ATOM 1882 C CA . SER B 1 89 ? -2.039 5.741 5.922 1 98.7 89 SER B CA 1
ATOM 1883 C C . SER B 1 89 ? -2.681 4.57 6.658 1 98.7 89 SER B C 1
ATOM 1885 O O . SER B 1 89 ? -2.595 3.425 6.208 1 98.7 89 SER B O 1
ATOM 1887 N N . ALA B 1 90 ? -3.352 4.73 7.758 1 98.83 90 ALA B N 1
ATOM 1888 C CA . ALA B 1 90 ? -3.858 3.638 8.586 1 98.83 90 ALA B CA 1
ATOM 1889 C C . ALA B 1 90 ? -5.134 3.047 7.993 1 98.83 90 ALA B C 1
ATOM 1891 O O . ALA B 1 90 ? -5.96 3.772 7.432 1 98.83 90 ALA B O 1
ATOM 1892 N N . ASN B 1 91 ? -5.289 1.774 8.074 1 98.87 91 ASN B N 1
ATOM 1893 C CA . ASN B 1 91 ? -6.473 1.007 7.701 1 98.87 91 ASN B CA 1
ATOM 1894 C C . ASN B 1 91 ? -6.557 -0.306 8.474 1 98.87 91 ASN B C 1
ATOM 1896 O O . ASN B 1 91 ? -5.602 -0.696 9.148 1 98.87 91 ASN B O 1
ATOM 1900 N N . CYS B 1 92 ? -7.661 -0.93 8.454 1 98.85 92 CYS B N 1
ATOM 1901 C CA . CYS B 1 92 ? -7.796 -2.212 9.138 1 98.85 92 CYS B CA 1
ATOM 1902 C C . CYS B 1 92 ? -8.31 -3.286 8.187 1 98.85 92 CYS B C 1
ATOM 1904 O O . CYS B 1 92 ? -9.092 -4.151 8.585 1 98.85 92 CYS B O 1
ATOM 1906 N N . LEU B 1 93 ? -7.917 -3.211 6.932 1 98.69 93 LEU B N 1
ATOM 1907 C CA . LEU B 1 93 ? -8.346 -4.122 5.876 1 98.69 93 LEU B CA 1
ATOM 1908 C C . LEU B 1 93 ? -7.765 -5.515 6.091 1 98.69 93 LEU B C 1
ATOM 1910 O O . LEU B 1 93 ? -8.392 -6.516 5.736 1 98.69 93 LEU B O 1
ATOM 1914 N N . ALA B 1 94 ? -6.541 -5.542 6.65 1 98.68 94 ALA B N 1
ATOM 1915 C CA . ALA B 1 94 ? -5.881 -6.818 6.911 1 98.68 94 ALA B CA 1
ATOM 1916 C C . ALA B 1 94 ? -6.608 -7.599 8.003 1 98.68 94 ALA B C 1
ATOM 1918 O O . ALA B 1 94 ? -6.82 -8.807 7.875 1 98.68 94 ALA B O 1
ATOM 1919 N N . GLN B 1 95 ? -6.894 -6.935 9.057 1 98.23 95 GLN B N 1
ATOM 1920 C CA . GLN B 1 95 ? -7.6 -7.458 10.222 1 98.23 95 GLN B CA 1
ATOM 1921 C C . GLN B 1 95 ? -8.53 -6.407 10.82 1 98.23 95 GLN B C 1
ATOM 1923 O O . GLN B 1 95 ? -8.077 -5.351 11.267 1 98.23 95 GLN B O 1
ATOM 1928 N N . ASP B 1 96 ? -9.798 -6.785 10.863 1 97.75 96 ASP B N 1
ATOM 1929 C CA . ASP B 1 96 ? -10.826 -5.848 11.304 1 97.75 96 ASP B CA 1
ATOM 1930 C C . ASP B 1 96 ? -10.472 -5.243 12.661 1 97.75 96 ASP B C 1
ATOM 1932 O O . ASP B 1 96 ? -10.147 -5.968 13.604 1 97.75 96 ASP B O 1
ATOM 1936 N N . ARG B 1 97 ? -10.476 -3.859 12.726 1 97.5 97 ARG B N 1
ATOM 1937 C CA . ARG B 1 97 ? -10.309 -3.042 13.923 1 97.5 97 ARG B CA 1
ATOM 1938 C C . ARG B 1 97 ? -8.863 -3.066 14.406 1 97.5 97 ARG B C 1
ATOM 1940 O O . ARG B 1 97 ? -8.567 -2.629 15.52 1 97.5 97 ARG B O 1
ATOM 1947 N N . ASN B 1 98 ? -7.967 -3.631 13.686 1 98.28 98 ASN B N 1
ATOM 1948 C CA . ASN B 1 98 ? -6.525 -3.512 13.878 1 98.28 98 ASN B CA 1
ATOM 1949 C C . ASN B 1 98 ? -5.904 -2.546 12.873 1 98.28 98 ASN B C 1
ATOM 1951 O O . ASN B 1 98 ? -5.506 -2.953 11.78 1 98.28 98 ASN B O 1
ATOM 1955 N N . PHE B 1 99 ? -5.78 -1.328 13.271 1 98.77 99 PHE B N 1
ATOM 1956 C CA . PHE B 1 99 ? -5.383 -0.266 12.354 1 98.77 99 PHE B CA 1
ATOM 1957 C C . PHE B 1 99 ? -3.868 -0.227 12.194 1 98.77 99 PHE B C 1
ATOM 1959 O O . PHE B 1 99 ? -3.143 0.021 13.159 1 98.77 99 PHE B O 1
ATOM 1966 N N . ILE B 1 100 ? -3.393 -0.462 10.995 1 98.79 100 ILE B N 1
ATOM 1967 C CA . ILE B 1 100 ? -1.977 -0.527 10.649 1 98.79 100 ILE B CA 1
ATOM 1968 C C . ILE B 1 100 ? -1.684 0.424 9.49 1 98.79 100 ILE B C 1
ATOM 1970 O O . ILE B 1 100 ? -2.5 0.568 8.576 1 98.79 100 ILE B O 1
ATOM 1974 N N . SER B 1 101 ? -0.57 1.074 9.596 1 98.38 101 SER B N 1
ATOM 1975 C CA . SER B 1 101 ? -0.136 1.964 8.524 1 98.38 101 SER B CA 1
ATOM 1976 C C . SER B 1 101 ? 0.418 1.176 7.342 1 98.38 101 SER B C 1
ATOM 1978 O O . SER B 1 101 ? 1.322 0.354 7.505 1 98.38 101 SER B O 1
ATOM 1980 N N . ILE B 1 102 ? -0.053 1.496 6.133 1 97.78 102 ILE B N 1
ATOM 1981 C CA . ILE B 1 102 ? 0.464 0.837 4.939 1 97.78 102 ILE B CA 1
ATOM 1982 C C . ILE B 1 102 ? 1.85 1.382 4.606 1 97.78 102 ILE B C 1
ATOM 1984 O O . ILE B 1 102 ? 2.581 0.793 3.806 1 97.78 102 ILE B O 1
ATOM 1988 N N . ALA B 1 103 ? 2.17 2.504 5.17 1 95.87 103 ALA B N 1
ATOM 1989 C CA . ALA B 1 103 ? 3.462 3.137 4.918 1 95.87 103 ALA B CA 1
ATOM 1990 C C . ALA B 1 103 ? 4.59 2.375 5.608 1 95.87 103 ALA B C 1
ATOM 1992 O O . ALA B 1 103 ? 5.702 2.289 5.082 1 95.87 103 ALA B O 1
ATOM 1993 N N . THR B 1 104 ? 4.279 1.793 6.779 1 94.91 104 THR B N 1
ATOM 1994 C CA . THR B 1 104 ? 5.363 1.231 7.577 1 94.91 104 THR B CA 1
ATOM 1995 C C . THR B 1 104 ? 5.089 -0.233 7.909 1 94.91 104 THR B C 1
ATOM 1997 O O . THR B 1 104 ? 5.995 -0.962 8.317 1 94.91 104 THR B O 1
ATOM 2000 N N . GLY B 1 105 ? 3.835 -0.624 7.869 1 96.69 105 GLY B N 1
ATOM 2001 C CA . GLY B 1 105 ? 3.471 -1.984 8.232 1 96.69 105 GLY B CA 1
ATOM 2002 C C . GLY B 1 105 ? 3.226 -2.159 9.719 1 96.69 105 GLY B C 1
ATOM 2003 O O . GLY B 1 105 ? 2.986 -3.275 10.186 1 96.69 105 GLY B O 1
ATOM 2004 N N . VAL B 1 106 ? 3.309 -1.077 10.481 1 97.43 106 VAL B N 1
ATOM 2005 C CA . VAL B 1 106 ? 2.995 -1.087 11.906 1 97.43 106 VAL B CA 1
ATOM 2006 C C . VAL B 1 106 ? 2.052 0.068 12.236 1 97.43 106 VAL B C 1
ATOM 2008 O O . VAL B 1 106 ? 1.778 0.916 11.384 1 97.43 106 VAL B O 1
ATOM 2011 N N . ALA B 1 107 ? 1.531 0.043 13.44 1 98 107 ALA B N 1
ATOM 2012 C CA . ALA B 1 107 ? 0.621 1.105 13.86 1 98 107 ALA B CA 1
ATOM 2013 C C . ALA B 1 107 ? 1.302 2.469 13.797 1 98 107 ALA B C 1
ATOM 2015 O O . ALA B 1 107 ? 2.509 2.578 14.028 1 98 107 ALA B O 1
ATOM 2016 N N . MET B 1 108 ? 0.557 3.483 13.454 1 97.55 108 MET B N 1
ATOM 2017 C CA . MET B 1 108 ? 1.124 4.828 13.482 1 97.55 108 MET B CA 1
ATOM 2018 C C . MET B 1 108 ? 1.595 5.191 14.887 1 97.55 108 M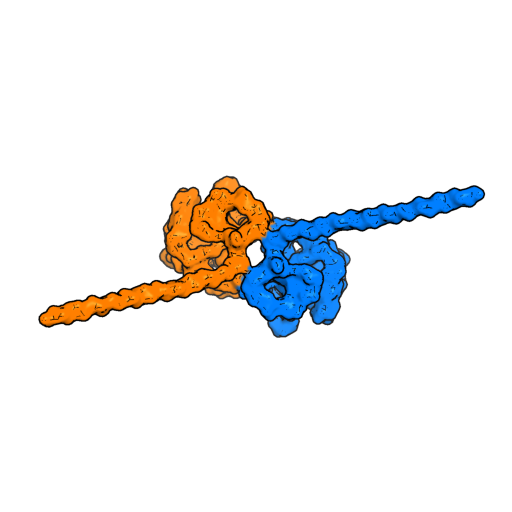ET B C 1
ATOM 2020 O O . MET B 1 108 ? 0.92 4.885 15.871 1 97.55 108 MET B O 1
ATOM 2024 N N . PRO B 1 109 ? 2.672 5.881 14.994 1 97.1 109 PRO B N 1
ATOM 2025 C CA . PRO B 1 109 ? 3.208 6.245 16.308 1 97.1 109 PRO B CA 1
ATOM 2026 C C . PRO B 1 109 ? 2.27 7.157 17.095 1 97.1 109 PRO B C 1
ATOM 2028 O O . PRO B 1 109 ? 2.292 7.155 18.328 1 97.1 109 PRO B O 1
ATOM 2031 N N . TYR B 1 110 ? 1.532 7.944 16.397 1 97.48 110 TYR B N 1
ATOM 2032 C CA . TYR B 1 110 ? 0.582 8.846 17.04 1 97.48 110 TYR B CA 1
ATOM 2033 C C . TYR B 1 110 ? -0.8 8.719 16.411 1 97.48 110 TYR B C 1
ATOM 2035 O O . TYR B 1 110 ? -0.936 8.743 15.186 1 97.48 110 TYR B O 1
ATOM 2043 N N . SER B 1 111 ? -1.83 8.491 17.261 1 96.41 111 SER B N 1
ATOM 2044 C CA . SER B 1 111 ? -3.227 8.436 16.843 1 96.41 111 SER B CA 1
ATOM 2045 C C . SER B 1 111 ? -4.134 9.137 17.849 1 96.41 111 SER B C 1
ATOM 2047 O O . SER B 1 111 ? -4.16 8.775 19.027 1 96.41 111 SER B O 1
ATOM 2049 N N . SER B 1 112 ? -4.707 10.186 17.474 1 96.78 112 SER B N 1
ATOM 2050 C CA . SER B 1 112 ? -5.71 10.879 18.276 1 96.78 112 SER B CA 1
ATOM 2051 C C . SER B 1 112 ? -7.095 10.764 17.648 1 96.78 112 SER B C 1
ATOM 2053 O O . SER B 1 112 ? -7.452 11.554 16.772 1 96.78 112 SER B O 1
ATOM 2055 N N . TRP B 1 113 ? -7.851 9.814 18.208 1 98.37 113 TRP B N 1
ATOM 2056 C CA . TRP B 1 113 ? -9.174 9.539 17.655 1 98.37 113 TRP B CA 1
ATOM 2057 C C . TRP B 1 113 ? -10.186 10.581 18.121 1 98.37 113 TRP B C 1
ATOM 2059 O O . TRP B 1 113 ? -10.148 11.021 19.272 1 98.37 113 TRP B O 1
ATOM 2069 N N . ALA B 1 114 ? -11.102 10.946 17.229 1 98.34 114 ALA B N 1
ATOM 2070 C CA . ALA B 1 114 ? -12.231 11.786 17.621 1 98.34 114 ALA B CA 1
ATOM 2071 C C . ALA B 1 114 ? -13.116 11.074 18.64 1 98.34 114 ALA B C 1
ATOM 2073 O O 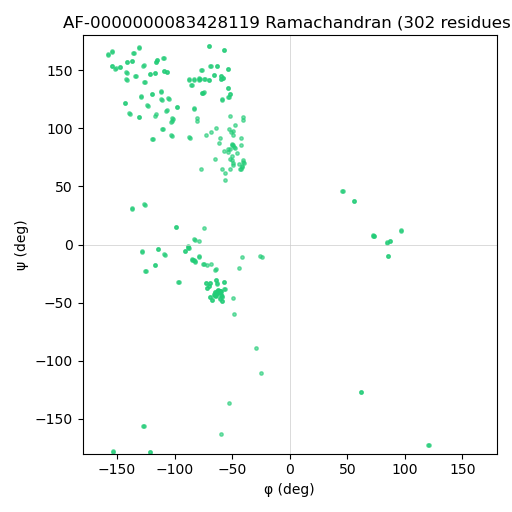. ALA B 1 114 ? -13.149 9.842 18.691 1 98.34 114 ALA B O 1
ATOM 2074 N N . PRO B 1 115 ? -13.816 11.855 19.451 1 98.01 115 PRO B N 1
ATOM 2075 C CA . PRO B 1 115 ? -14.737 11.212 20.391 1 98.01 115 PRO B CA 1
ATOM 2076 C C . PRO B 1 115 ? -15.694 10.238 19.706 1 98.01 115 PRO B C 1
ATOM 2078 O O . PRO B 1 115 ? -16.319 10.585 18.701 1 98.01 115 PRO B O 1
ATOM 2081 N N . GLY B 1 116 ? -15.764 9.011 20.246 1 98.29 116 GLY B N 1
ATOM 2082 C CA . GLY B 1 116 ? -16.687 8.014 19.727 1 98.29 116 GLY B CA 1
ATOM 2083 C C . GLY B 1 116 ? -16.132 7.248 18.541 1 98.29 116 GLY B C 1
ATOM 2084 O O . GLY B 1 116 ? -16.799 6.364 17.999 1 98.29 116 GLY B O 1
ATOM 2085 N N . GLN B 1 117 ? -14.927 7.578 18.21 1 98.36 117 GLN B N 1
ATOM 2086 C CA . GLN B 1 117 ? -14.314 6.925 17.058 1 98.36 117 GLN B CA 1
ATOM 2087 C C . GLN B 1 117 ? -13.204 5.972 17.492 1 98.36 117 GLN B C 1
ATOM 2089 O O . GLN B 1 117 ? -12.612 6.145 18.559 1 98.36 117 GLN B O 1
ATOM 2094 N N . PRO B 1 118 ? -12.835 5.034 16.626 1 98.28 118 PRO B N 1
ATOM 2095 C CA . PRO B 1 118 ? -13.53 4.574 15.422 1 98.28 118 PRO B CA 1
ATOM 2096 C C . PRO B 1 118 ? -14.851 3.875 15.735 1 98.28 118 PRO B C 1
ATOM 2098 O O . PRO B 1 118 ? -14.953 3.156 16.732 1 98.28 118 PRO B O 1
ATOM 2101 N N . ASP B 1 119 ? -15.894 4.026 14.846 1 98.35 119 ASP B N 1
ATOM 2102 C CA . ASP B 1 119 ? -17.212 3.532 15.232 1 98.35 119 ASP B CA 1
ATOM 2103 C C . ASP B 1 119 ? -17.795 2.622 14.154 1 98.35 119 ASP B C 1
ATOM 2105 O O . ASP B 1 119 ? -18.836 1.994 14.36 1 98.35 119 ASP B O 1
ATOM 2109 N N . ASN B 1 120 ? -17.148 2.498 13.023 1 98.37 120 ASN B N 1
ATOM 2110 C CA . ASN B 1 120 ? -17.658 1.688 11.922 1 98.37 120 ASN B CA 1
ATOM 2111 C C . ASN B 1 120 ? -19.138 1.96 11.665 1 98.37 120 ASN B C 1
ATOM 2113 O O . ASN B 1 120 ? -19.918 1.029 11.46 1 98.37 120 ASN B O 1
ATOM 2117 N N . SER B 1 121 ? -19.51 3.158 11.628 1 97.57 121 SER B N 1
ATOM 2118 C CA . SER B 1 121 ? -20.919 3.534 11.571 1 97.57 121 SER B CA 1
ATOM 2119 C C . SER B 1 121 ? -21.574 3.029 10.29 1 97.57 121 SER B C 1
ATOM 2121 O O . SER B 1 121 ? -22.746 2.647 10.295 1 97.57 121 SER B O 1
ATOM 2123 N N . ALA B 1 122 ? -20.889 2.956 9.201 1 96.98 122 ALA B N 1
ATOM 2124 C CA . ALA B 1 122 ? -21.441 2.529 7.918 1 96.98 122 ALA B CA 1
ATOM 2125 C C . ALA B 1 122 ? -21.279 1.024 7.725 1 96.98 122 ALA B C 1
ATOM 2127 O O . ALA B 1 122 ? -21.71 0.472 6.71 1 96.98 122 ALA B O 1
ATOM 2128 N N . GLY B 1 123 ? -20.592 0.324 8.642 1 97.24 123 GLY B N 1
ATOM 2129 C CA . GLY B 1 123 ? -20.417 -1.119 8.603 1 97.24 123 GLY B CA 1
ATOM 2130 C C . GLY B 1 123 ? -19.251 -1.556 7.736 1 97.24 123 GLY B C 1
ATOM 2131 O O . GLY B 1 123 ? -18.929 -2.744 7.672 1 97.24 123 GLY B O 1
ATOM 2132 N N . ASN B 1 124 ? -18.694 -0.666 7.013 1 97.67 124 ASN B N 1
ATOM 2133 C CA . ASN B 1 124 ? -17.585 -0.978 6.117 1 97.67 124 ASN B CA 1
A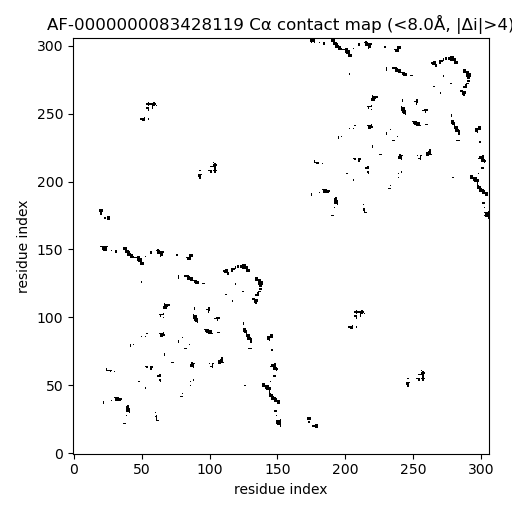TOM 2134 C C . ASN B 1 124 ? -16.495 0.088 6.182 1 97.67 124 ASN B C 1
ATOM 2136 O O . ASN B 1 124 ? -15.878 0.414 5.166 1 97.67 124 ASN B O 1
ATOM 2140 N N . GLU B 1 125 ? -16.317 0.724 7.341 1 98.74 125 GLU B N 1
ATOM 2141 C CA . GLU B 1 125 ? -15.328 1.784 7.511 1 98.74 125 GLU B CA 1
ATOM 2142 C C . GLU B 1 125 ? -13.968 1.214 7.903 1 98.74 125 GLU B C 1
ATOM 2144 O O . GLU B 1 125 ? -13.677 1.048 9.089 1 98.74 125 GLU B O 1
ATOM 2149 N N . TYR B 1 126 ? -13.126 0.956 6.911 1 98.84 126 TYR B N 1
ATOM 2150 C CA . TYR B 1 126 ? -11.877 0.245 7.163 1 98.84 126 TYR B CA 1
ATOM 2151 C C . TYR B 1 126 ? -10.68 1.176 7.018 1 98.84 126 TYR B C 1
ATOM 2153 O O . TYR B 1 126 ? -9.548 0.795 7.325 1 98.84 126 TYR B O 1
ATOM 2161 N N . CYS B 1 127 ? -10.906 2.362 6.553 1 98.93 127 CYS B N 1
ATOM 2162 C CA . CYS B 1 127 ? -9.811 3.288 6.282 1 98.93 127 CYS B CA 1
ATOM 2163 C C . CYS B 1 127 ? -9.9 4.515 7.18 1 98.93 127 CYS B C 1
ATOM 2165 O O . CYS B 1 127 ? -10.982 4.866 7.655 1 98.93 127 CYS B O 1
ATOM 2167 N N . VAL B 1 128 ? -8.777 5.196 7.394 1 98.93 128 VAL B N 1
ATOM 2168 C CA . VAL B 1 128 ? -8.729 6.249 8.402 1 98.93 128 VAL B CA 1
ATOM 2169 C C . VAL B 1 128 ? -8.559 7.607 7.724 1 98.93 128 VAL B C 1
ATOM 2171 O O . VAL B 1 128 ? -7.74 7.755 6.814 1 98.93 128 VAL B O 1
ATOM 2174 N N . GLN B 1 129 ? -9.371 8.516 8.129 1 98.79 129 GLN B N 1
ATOM 2175 C CA . GLN B 1 129 ? -9.229 9.916 7.741 1 98.79 129 GLN B CA 1
ATOM 2176 C C . GLN B 1 129 ? -8.918 10.793 8.95 1 98.79 129 GLN B C 1
ATOM 2178 O O . GLN B 1 129 ? -9.19 10.408 10.089 1 98.79 129 GLN B O 1
ATOM 2183 N N . ALA B 1 130 ? -8.371 11.909 8.706 1 98.64 130 ALA B N 1
ATOM 2184 C CA . ALA B 1 130 ? -8.099 12.923 9.722 1 98.64 130 ALA B CA 1
ATOM 2185 C C . ALA B 1 130 ? -8.876 14.205 9.439 1 98.64 130 ALA B C 1
ATOM 2187 O O . ALA B 1 130 ? -9.141 14.535 8.281 1 98.64 130 ALA B O 1
ATOM 2188 N N . ALA B 1 131 ? -9.226 14.848 10.47 1 97.74 131 ALA B N 1
ATOM 2189 C CA . ALA B 1 131 ? -9.868 16.16 10.444 1 97.74 131 ALA B CA 1
ATOM 2190 C C . ALA B 1 131 ? -9.577 16.939 11.724 1 97.74 131 ALA B C 1
ATOM 2192 O O . ALA B 1 131 ? -8.784 16.498 12.56 1 97.74 131 ALA B O 1
ATOM 2193 N N . LYS B 1 132 ? -10.143 18.059 11.783 1 96.85 132 LYS B N 1
ATOM 2194 C CA . LYS B 1 132 ? -9.94 18.911 12.951 1 96.85 132 LYS B CA 1
ATOM 2195 C C . LYS B 1 132 ? -10.352 18.193 14.233 1 96.85 132 LYS B C 1
ATOM 2197 O O . LYS B 1 132 ? -9.665 18.286 15.252 1 96.85 132 LYS B O 1
ATOM 2202 N N . ALA B 1 133 ? -11.396 17.427 14.25 1 97.05 133 ALA B N 1
ATOM 2203 C CA . ALA B 1 133 ? -11.957 16.769 15.427 1 97.05 133 ALA B CA 1
ATOM 2204 C C . ALA B 1 133 ? -11.154 15.524 15.794 1 97.05 133 ALA B C 1
ATOM 2206 O O . ALA B 1 133 ? -11.351 14.943 16.864 1 97.05 133 ALA B O 1
ATOM 2207 N N . GLY B 1 134 ? -10.259 15.09 14.955 1 98.07 134 GLY B N 1
ATOM 2208 C CA . GLY B 1 134 ? -9.474 13.887 15.18 1 98.07 134 GLY B CA 1
ATOM 2209 C C . GLY B 1 134 ? -9.656 12.843 14.094 1 98.07 134 GLY B C 1
ATOM 2210 O O . GLY B 1 134 ? -10.263 13.119 13.057 1 98.07 134 GLY B O 1
ATOM 2211 N N . LEU B 1 135 ? -9.1 11.685 14.304 1 98.71 135 LEU B N 1
ATOM 2212 C CA . LEU B 1 135 ? -9.163 10.581 13.353 1 98.71 135 LEU B CA 1
ATOM 2213 C C . LEU B 1 135 ? -10.531 9.908 13.391 1 98.71 135 LEU B C 1
ATOM 2215 O O . LEU B 1 135 ? -11.173 9.857 14.442 1 98.71 135 LEU B O 1
ATOM 2219 N N . SER B 1 136 ? -10.953 9.384 12.334 1 98.79 136 SER B N 1
ATOM 2220 C CA . SER B 1 136 ? -12.148 8.549 12.269 1 98.79 136 SER B CA 1
ATOM 2221 C C . SER B 1 136 ? -12.047 7.527 11.142 1 98.79 136 SER B C 1
ATOM 2223 O O . SER B 1 136 ? -11.314 7.735 10.172 1 98.79 136 SER B O 1
ATOM 2225 N N . ASP B 1 137 ? -12.708 6.426 11.336 1 98.86 137 ASP B N 1
ATOM 2226 C CA . ASP B 1 137 ? -12.767 5.434 10.267 1 98.86 137 ASP B CA 1
ATOM 2227 C C . ASP B 1 137 ? -13.868 5.772 9.264 1 98.86 137 ASP B C 1
ATOM 2229 O O . ASP B 1 137 ? -14.916 6.301 9.64 1 98.86 137 ASP B O 1
ATOM 2233 N N . GLU B 1 138 ? -13.578 5.536 8.042 1 98.76 138 GLU B N 1
ATOM 2234 C CA . GLU B 1 138 ? -14.418 5.898 6.905 1 98.76 138 GLU B CA 1
ATOM 2235 C C . GLU B 1 138 ? -14.399 4.81 5.835 1 98.76 138 GLU B C 1
ATOM 2237 O O . GLU B 1 138 ? -13.404 4.097 5.686 1 98.76 138 GLU B O 1
ATOM 2242 N N . PRO B 1 139 ? -15.581 4.664 5.108 1 98.84 139 PRO B N 1
ATOM 2243 C CA . PRO B 1 139 ? -15.494 3.758 3.96 1 98.84 139 PRO B CA 1
ATOM 2244 C C . PRO B 1 139 ? -14.354 4.118 3.009 1 98.84 139 PRO B C 1
ATOM 2246 O O . PRO B 1 139 ? -14.223 5.277 2.609 1 98.84 139 PRO B O 1
ATOM 2249 N N . CYS B 1 140 ? -13.57 3.111 2.563 1 98.86 140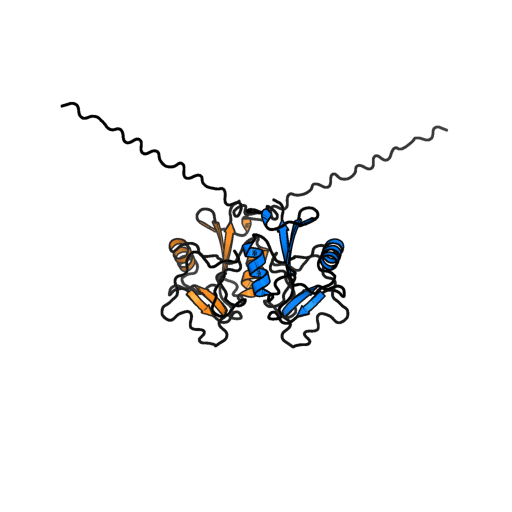 CYS B N 1
ATOM 2250 C CA . CYS B 1 140 ? -12.354 3.348 1.794 1 98.86 140 CYS B CA 1
ATOM 2251 C C . CYS B 1 140 ? -12.674 3.994 0.452 1 98.86 140 CYS B C 1
ATOM 2253 O O . CYS B 1 140 ? -11.818 4.649 -0.146 1 98.86 140 CYS B O 1
ATOM 2255 N N . GLU B 1 141 ? -13.826 3.858 0.02 1 98.63 141 GLU B N 1
ATOM 2256 C CA . GLU B 1 141 ? -14.218 4.317 -1.309 1 98.63 141 GLU B CA 1
ATOM 2257 C C . GLU B 1 141 ? -14.574 5.801 -1.298 1 98.63 141 GLU B C 1
ATOM 2259 O O . GLU B 1 141 ? -14.749 6.411 -2.355 1 98.63 141 GLU B O 1
ATOM 2264 N N . THR B 1 142 ? -14.75 6.364 -0.088 1 98.74 142 THR B N 1
ATOM 2265 C CA . THR B 1 142 ? -15.046 7.789 0.002 1 98.74 142 THR B CA 1
ATOM 2266 C C . THR B 1 142 ? -13.943 8.613 -0.655 1 98.74 142 THR B C 1
ATOM 2268 O O . THR B 1 142 ? -12.765 8.257 -0.576 1 98.74 142 THR B O 1
ATOM 2271 N N . ARG B 1 143 ? -14.302 9.681 -1.309 1 98.75 143 ARG B N 1
ATOM 2272 C CA . ARG B 1 143 ? -13.318 10.545 -1.953 1 98.75 143 ARG B CA 1
ATOM 2273 C C . ARG B 1 143 ? -12.98 11.742 -1.071 1 98.75 143 ARG B C 1
ATOM 2275 O O . ARG B 1 143 ? -13.853 12.553 -0.754 1 98.75 143 ARG B O 1
ATOM 2282 N N . LEU B 1 144 ? -11.755 11.881 -0.66 1 98.72 144 LEU B N 1
ATOM 2283 C CA . LEU B 1 144 ? -11.285 12.926 0.243 1 98.72 144 LEU B CA 1
ATOM 2284 C C . LEU B 1 144 ? -9.968 13.516 -0.248 1 98.72 144 LEU B C 1
ATOM 2286 O O . LEU B 1 144 ? -9.34 12.972 -1.159 1 98.72 144 LEU B O 1
ATOM 2290 N N . ASN B 1 145 ? -9.594 14.713 0.323 1 98.55 145 ASN B N 1
ATOM 2291 C CA . ASN B 1 145 ? -8.209 15.158 0.214 1 98.55 145 ASN B CA 1
ATOM 2292 C C . ASN B 1 145 ? -7.241 14.123 0.78 1 98.55 145 ASN B C 1
ATOM 2294 O O . ASN B 1 145 ? -7.663 13.157 1.42 1 98.55 145 ASN B O 1
ATOM 2298 N N . TYR B 1 146 ? -5.985 14.272 0.524 1 98.56 146 TYR B N 1
ATOM 2299 C CA . TYR B 1 146 ? -5.016 13.341 1.091 1 98.56 146 TYR B CA 1
ATOM 2300 C C . TYR B 1 146 ? -3.643 13.992 1.215 1 98.56 146 TYR B C 1
ATOM 2302 O O . TYR B 1 146 ? -3.347 14.968 0.522 1 98.56 146 TYR B O 1
ATOM 2310 N N . VAL B 1 147 ? -2.892 13.525 2.129 1 98.03 147 VAL B N 1
ATOM 2311 C CA . VAL B 1 147 ? -1.559 14.043 2.419 1 98.03 147 VAL B CA 1
ATOM 2312 C C . VAL B 1 147 ? -0.521 12.941 2.221 1 98.03 147 VAL B C 1
ATOM 2314 O O . VAL B 1 147 ? -0.676 11.833 2.74 1 98.03 147 VAL B O 1
ATOM 2317 N N . CYS B 1 148 ? 0.485 13.322 1.445 1 96.85 148 CYS B N 1
ATOM 2318 C CA . CYS B 1 148 ? 1.605 12.417 1.212 1 96.85 148 CYS B CA 1
ATOM 2319 C C . CYS B 1 148 ? 2.859 12.905 1.927 1 96.85 148 CYS B C 1
ATOM 2321 O O . CYS B 1 148 ? 3.049 14.11 2.103 1 96.85 148 CYS B O 1
ATOM 2323 N N . GLN B 1 149 ? 3.653 11.865 2.307 1 94.25 149 GLN B N 1
ATOM 2324 C CA . GLN B 1 149 ? 4.933 12.174 2.937 1 94.25 149 GLN B CA 1
ATOM 2325 C C . GLN B 1 149 ? 6.081 11.465 2.225 1 94.25 149 GLN B C 1
ATOM 2327 O O . GLN B 1 149 ? 5.876 10.438 1.574 1 94.25 149 GLN B O 1
ATOM 2332 N N . ALA B 1 150 ? 7.192 12.057 2.354 1 90.19 150 ALA B N 1
ATOM 2333 C CA . ALA B 1 150 ? 8.437 11.436 1.911 1 90.19 150 ALA B CA 1
ATOM 2334 C C . ALA B 1 150 ? 9.58 11.751 2.872 1 90.19 150 ALA B C 1
ATOM 2336 O O . ALA B 1 150 ? 9.59 12.808 3.508 1 90.19 150 ALA B O 1
ATOM 2337 N N . ASN B 1 151 ? 10.386 10.754 3.041 1 77.21 151 ASN B N 1
ATOM 2338 C CA . ASN B 1 151 ? 11.533 10.983 3.914 1 77.21 151 ASN B CA 1
ATOM 2339 C C . ASN B 1 151 ? 12.718 11.559 3.144 1 77.21 151 ASN B C 1
ATOM 2341 O O . ASN B 1 151 ? 12.899 11.26 1.962 1 77.21 151 ASN B O 1
ATOM 2345 N N . ILE B 1 152 ? 13.361 12.466 3.871 1 63.98 152 ILE B N 1
ATOM 2346 C CA . ILE B 1 152 ? 14.579 13.032 3.303 1 63.98 152 ILE B CA 1
ATOM 2347 C C . ILE B 1 152 ? 15.745 12.071 3.521 1 63.98 152 ILE B C 1
ATOM 2349 O O . ILE B 1 152 ? 15.927 11.545 4.621 1 63.98 152 ILE B O 1
ATOM 2353 N N . LEU B 1 153 ? 16.231 11.373 2.491 1 54.84 153 LEU B N 1
ATOM 2354 C CA . LEU B 1 153 ? 17.452 10.598 2.679 1 54.84 153 LEU B CA 1
ATOM 2355 C C . LEU B 1 153 ? 18.624 11.508 3.032 1 54.84 153 LEU B C 1
ATOM 2357 O O . LEU B 1 153 ? 18.673 12.661 2.598 1 54.84 153 LEU B O 1
#

InterPro domains:
  IPR001304 C-type lectin-like [PF00059] (48-149)
  IPR001304 C-type lectin-like [PS50041] (36-149)
  IPR001304 C-type lectin-like [SM00034] (29-149)
  IPR016186 C-type lectin-like/link domain superfamily [G3DSA:3.10.100.10] (7-152)
  IPR016187 C-type lectin fold [SSF56436] (26-151)
  IPR018378 C-type lectin, conserved site [PS00615] (127-148)
  IPR050111 C-type lectin and snaclec domain-containing protein [PTHR22803] (29-151)

Secondary structure (DSSP, 8-state):
--------------------TT----S-GGG--EEETTEEEEEEEEEEE-HHHHHHHHHHTT-EE-----HHHHHHHHHHTTT--EEEEEE-SSSTT--EETTTSS--S---BPTT-S--TTS---EEEEETTEEEEE-TT--EEEEEEEE--/--------------------GGG---S-GGG--EEETTEEEEEEEEEEE-HHHHHHHHHHTT-EE-----HHHHHHHHHHTTT--EEEEEE-SSSTT--EETTTSS--S---BPTT-S--TTS---EEEEETTEEEEE-TT--EEEEEEEE--

Sequence (306 aa):
MQLADFGMSHETPNLFAQKNDLGKCVSSCGDFPIKIGSKLYKIETKLKENWFSAAESCRRWGGYLLNIESATEIELMVSITNSDRFWVSANCLAQDRNFISIATGVAMPYSSWAPGQPDNSAGNEYCVQAAKAGLSDEPCETRLNYVCQANILMQLADFGMSHETPNLFAQKNDLGKCVSSCGDFPIKIGSKLYKIETKLKENWFSAAESCRRWGGYLLNIESATEIELMVSITNSDRFWVSANCLAQDRNFISIATGVAMPYSSWAPGQPDNSAGNEYCVQAAKAGLSDEPCETRLNYVCQANIL

Nearest PDB structures (foldseek):
  4j6k-assembly3_C  TM=8.999E-01  e=1.821E-10  Homo sapiens
  3kqg-assembly2_D  TM=8.607E-01  e=3.269E-10  Homo sapiens
  2ox9-assembly2_B  TM=9.098E-01  e=2.017E-09  Mus musculus
  4gj0-assembly1_A  TM=8.574E-01  e=6.260E-10  Homo sapiens
  2h2r-assembly1_B  TM=8.384E-01  e=2.791E-09  Homo sapiens

Foldseek 3Di:
DDPPPPPPPPPPPPPPPPCPVFFALPPCLVQFDDDDPQKGKDWFQPWWFFQVVQQVVLVVSSWGFDQDADPVVLVVNQVVNVQFKAFGQWFQPVHPPQTAGPRPRGHRNDFDAAPCPQPCPVVQFGGWMAGPRGIYTDHRGDIGITMTMGGHD/DDPPPPVPPPPVPPPPPPPPVFAALPPDLPQFPDDDPQKGKDWFQPWWFFQVVQQVVLVVSSWGFDQDADPVVLVVNQVVNVQWKAFGQWFQPVHPPQTAGPRPRHHRNDFDAAPCPQPCPVVQFTGWMAGPRGIYTDHRGDIGITMTMHGHD

Organism: Drosophila navojoa (NCBI:txid7232)

Radius of gyration: 23.3 Å; Cα contacts (8 Å, |Δi|>4): 642; chains: 2; bounding box: 68×52×104 Å

pLDDT: mean 82.9, std 26.02, range [21.82, 98.93]

Solvent-accessible surface area (backbone atoms only — not comparable to full-atom values): 16169 Å² total; per-residue (Å²): 137,83,77,78,78,76,74,74,74,74,73,69,76,79,78,73,78,72,79,66,52,69,16,36,35,41,69,60,55,74,67,30,80,41,76,57,89,67,32,27,28,31,76,40,80,85,62,62,33,24,50,51,39,40,40,25,53,21,16,52,55,61,31,25,28,31,68,43,67,38,73,68,58,52,52,51,53,25,58,74,53,70,43,46,55,23,38,41,26,34,27,15,77,58,41,83,89,49,59,32,14,64,65,47,30,41,58,51,78,38,82,60,60,16,91,81,40,70,59,40,84,82,75,57,30,38,23,32,33,37,33,70,75,28,29,35,45,34,48,43,75,51,65,32,24,34,35,23,30,28,29,54,92,136,83,76,75,75,74,72,74,74,75,73,68,75,78,77,74,75,70,76,66,54,67,12,39,43,42,55,61,56,73,66,29,80,40,74,57,90,67,33,26,29,31,77,39,80,85,62,61,32,25,51,52,38,43,39,22,51,21,16,53,54,54,31,23,28,31,70,43,67,38,73,67,57,52,53,50,51,25,56,74,52,71,43,44,54,24,38,39,26,35,26,14,77,58,40,84,91,48,59,30,14,64,64,47,31,42,60,52,78,38,83,60,60,16,90,80,39,70,61,40,84,82,75,57,30,40,23,33,32,37,33,71,76,26,29,36,46,33,49,43,75,50,65,32,23,33,34,25,30,30,32,49,81